Protein AF-A0A8S3Z5L2-F1 (afdb_monomer_lite)

Secondary structure (DSSP, 8-state):
-----SS-S----HHHHHHHHTT--HHHHHHHHHHHHHS--------S--PPP-----PPSS--------S-TT--EEEEEEEEEEEEPPHHHHHHHHHHHHHHHHHHIIIIIIIS---SEEEEEEEEETTEEEEEEEEEEETTT--HHHHHHHHHHHHHHHHHHHHTS-HHHHHHHHHHHHHHHHPPPSSHHHHHHHHHHHHHTT---TTGGGT-

pLDDT: mean 78.34, std 13.9, range [32.88, 94.12]

Organism: NCBI:txid100452

Radius of gyration: 28.59 Å; chains: 1; bounding box: 47×73×76 Å

Sequence (216 aa):
AVRYSILEVRNTSVLERYEHISGITYEMLLSFIQEFYSNLFVEGFVTGNLRPEPRLMQLAIGDYKCFLSAINREDINSCVVQYFQQGLGTIYNCCLNDLLAVAMNEPLFRILRSEYQLGYSVSCQSVATDGVLGFLIAVESQADKFSMQQIDEIMETFLQNFLVILEETPSSKFADMVNIQAQIRAADDADLNDESHRFWQEIVKQNYVFNRLSME

Foldseek 3Di:
DDDPPPDDPDDDDPVVVVVCVVVDDPVNVVVVVVVCVVPDDDDDDDDDPDDPPPPPDDDDPDDDDDDDDDPPPPDQKDKAKDKFWPFQDDPVRQLVQQLVQLLVAVLQCCPCCPPVVAAPDWGKHWDDAPRTTMIMIMGMGRCVVDPNVRSVVSVVVSVVCSVVVVVPDDPVVSVVSSVVSVCVLVDDQPDVVSLVVLCVVCVVSVVNCSPVSVVD

InterPro domains:
  IPR011249 Metalloenzyme, LuxS/M16 peptidase-like [SSF63411] (4-53)
  IPR011249 Metalloenzyme, LuxS/M16 peptidase-like [SSF63411] (53-213)
  IPR050626 Peptidase M16 [PTHR43690] (6-214)
  IPR054734 Coenzyme PQQ synthesis protein F-like, C-terminal lobe, domain 4 [PF22456] (99-200)

Structure (mmCIF, N/CA/C/O backbone):
data_AF-A0A8S3Z5L2-F1
#
_entry.id   AF-A0A8S3Z5L2-F1
#
loop_
_atom_site.group_PDB
_atom_site.id
_atom_site.type_symbol
_atom_site.label_atom_id
_atom_site.label_alt_id
_atom_site.label_comp_id
_atom_site.label_asym_id
_atom_site.label_entity_id
_atom_site.label_seq_id
_atom_site.pdbx_PDB_ins_code
_atom_site.Cartn_x
_atom_site.Cartn_y
_atom_site.Cartn_z
_atom_site.occupancy
_atom_site.B_iso_or_equiv
_atom_site.auth_seq_id
_atom_site.auth_comp_id
_atom_site.auth_asym_id
_atom_site.auth_atom_id
_atom_site.pdbx_PDB_model_num
ATOM 1 N N . ALA A 1 1 ? -6.887 -19.902 -48.752 1.00 40.38 1 ALA A N 1
ATOM 2 C CA . ALA A 1 1 ? -6.661 -20.914 -47.702 1.00 40.38 1 ALA A CA 1
ATOM 3 C C . ALA A 1 1 ? -5.176 -21.244 -47.688 1.00 40.38 1 ALA A C 1
ATOM 5 O O . ALA A 1 1 ? -4.678 -21.791 -48.664 1.00 40.38 1 ALA A O 1
ATOM 6 N N . VAL A 1 2 ? -4.449 -20.789 -46.668 1.00 32.88 2 VAL A N 1
ATOM 7 C CA . VAL A 1 2 ? -2.992 -20.964 -46.584 1.00 32.88 2 VAL A CA 1
ATOM 8 C C . VAL A 1 2 ? -2.711 -22.410 -46.174 1.00 32.88 2 VAL A C 1
ATOM 10 O O . VAL A 1 2 ? -3.126 -22.845 -45.105 1.00 32.88 2 VAL A O 1
ATOM 13 N N . ARG A 1 3 ? -2.064 -23.171 -47.060 1.00 38.69 3 ARG A N 1
ATOM 14 C CA . ARG A 1 3 ? -1.545 -24.512 -46.768 1.00 38.69 3 ARG A CA 1
ATOM 15 C C . ARG A 1 3 ? -0.202 -24.358 -46.057 1.00 38.69 3 ARG A C 1
ATOM 17 O O . ARG A 1 3 ? 0.774 -23.954 -46.685 1.00 38.69 3 ARG A O 1
ATOM 24 N N . TYR A 1 4 ? -0.147 -24.697 -44.774 1.00 39.34 4 TYR A N 1
ATOM 25 C CA . TYR A 1 4 ? 1.109 -24.801 -44.032 1.00 39.34 4 TYR A CA 1
ATOM 26 C C . TYR A 1 4 ? 1.729 -26.177 -44.282 1.00 39.34 4 TYR A C 1
ATOM 28 O O . TYR A 1 4 ? 1.515 -27.120 -43.531 1.00 39.34 4 TYR A O 1
ATOM 36 N N . SER A 1 5 ? 2.476 -26.291 -45.378 1.00 49.59 5 SER A N 1
ATOM 37 C CA . SER A 1 5 ? 3.248 -27.492 -45.728 1.00 49.59 5 SER A CA 1
ATOM 38 C C . SER A 1 5 ? 4.724 -27.178 -45.489 1.00 49.59 5 SER A C 1
ATOM 40 O O . SER A 1 5 ? 5.445 -26.830 -46.417 1.00 49.59 5 SER A O 1
ATOM 42 N N . ILE A 1 6 ? 5.154 -27.178 -44.223 1.00 43.22 6 ILE A N 1
ATOM 43 C CA . ILE A 1 6 ? 6.570 -26.954 -43.858 1.00 43.22 6 ILE A CA 1
ATOM 44 C C . ILE A 1 6 ? 7.126 -28.126 -43.019 1.00 43.22 6 ILE A C 1
ATOM 46 O O . ILE A 1 6 ? 8.307 -28.147 -42.704 1.00 43.22 6 ILE A O 1
ATOM 50 N N . LEU A 1 7 ? 6.326 -29.162 -42.721 1.00 44.72 7 LEU A N 1
ATOM 51 C CA . LEU A 1 7 ? 6.763 -30.336 -41.942 1.00 44.72 7 LEU A CA 1
ATOM 52 C C . LEU A 1 7 ? 6.268 -31.691 -42.496 1.00 44.72 7 LEU A C 1
ATOM 54 O O . LEU A 1 7 ? 6.066 -32.633 -41.735 1.00 44.72 7 LEU A O 1
ATOM 58 N N . GLU A 1 8 ? 6.072 -31.843 -43.809 1.00 48.28 8 GLU A N 1
ATOM 59 C CA . GLU A 1 8 ? 5.742 -33.160 -44.388 1.00 48.28 8 GLU A CA 1
ATOM 60 C C . GLU A 1 8 ? 7.006 -33.883 -44.881 1.00 48.28 8 GLU A C 1
ATOM 62 O O . GLU A 1 8 ? 7.512 -33.617 -45.966 1.00 48.28 8 GLU A O 1
ATOM 67 N N . VAL A 1 9 ? 7.519 -34.831 -44.084 1.00 53.91 9 VAL A N 1
ATOM 68 C CA . VAL A 1 9 ? 8.653 -35.703 -44.468 1.00 53.91 9 VAL A CA 1
ATOM 69 C C . VAL A 1 9 ? 8.197 -36.908 -45.315 1.00 53.91 9 VAL A C 1
ATOM 71 O O . VAL A 1 9 ? 9.017 -37.576 -45.942 1.00 53.91 9 VAL A O 1
ATOM 74 N N . ARG A 1 10 ? 6.888 -37.194 -45.402 1.00 54.47 10 ARG A N 1
ATOM 75 C CA . ARG A 1 10 ? 6.333 -38.265 -46.251 1.00 54.47 10 ARG A CA 1
ATOM 76 C C . ARG A 1 10 ? 4.982 -37.878 -46.853 1.00 54.47 10 ARG A C 1
ATOM 78 O O . ARG A 1 10 ? 4.018 -37.674 -46.125 1.00 54.47 10 ARG A O 1
ATOM 85 N N . ASN A 1 11 ? 4.894 -37.892 -48.183 1.00 54.03 11 ASN A N 1
ATOM 86 C CA . ASN A 1 11 ? 3.616 -37.961 -48.890 1.00 54.03 11 ASN A CA 1
ATOM 87 C C . ASN A 1 11 ? 3.072 -39.394 -48.778 1.00 54.03 11 ASN A C 1
ATOM 89 O O . ASN A 1 11 ? 3.517 -40.275 -49.507 1.00 54.03 11 ASN A O 1
ATOM 93 N N . THR A 1 12 ? 2.125 -39.649 -47.875 1.00 56.22 12 THR A N 1
ATOM 94 C CA . THR A 1 12 ? 1.297 -40.873 -47.936 1.00 56.22 12 THR A CA 1
ATOM 95 C C . THR A 1 12 ? 0.352 -40.789 -49.126 1.00 56.22 12 THR A C 1
ATOM 97 O O . THR A 1 12 ? -0.296 -39.752 -49.306 1.00 56.22 12 THR A O 1
ATOM 100 N N . SER A 1 13 ? 0.243 -41.857 -49.919 1.00 63.28 13 SER A N 1
ATOM 101 C CA . SER A 1 13 ? -0.677 -41.863 -51.053 1.00 63.28 13 SER A CA 1
ATOM 102 C C . SER A 1 13 ? -2.129 -41.793 -50.562 1.00 63.28 13 SER A C 1
ATOM 104 O O . SER A 1 13 ? -2.495 -42.337 -49.519 1.00 63.28 13 SER A O 1
ATOM 106 N N . VAL A 1 14 ? -2.985 -41.098 -51.312 1.00 58.56 14 VAL A N 1
ATOM 107 C CA . VAL A 1 14 ? -4.420 -41.001 -50.995 1.00 58.56 14 VAL A CA 1
ATOM 108 C C . VAL A 1 14 ? -5.088 -42.388 -51.025 1.00 58.56 14 VAL A C 1
ATOM 110 O O . VAL A 1 14 ? -6.001 -42.640 -50.246 1.00 58.56 14 VAL A O 1
ATOM 113 N N . LEU A 1 15 ? -4.590 -43.296 -51.870 1.00 61.66 15 LEU A N 1
ATOM 114 C CA . LEU A 1 15 ? -5.051 -44.684 -51.984 1.00 61.66 15 LEU A CA 1
ATOM 115 C C . LEU A 1 15 ? -4.775 -45.503 -50.716 1.00 61.66 15 LEU A C 1
ATOM 117 O O . LEU A 1 15 ? -5.707 -46.104 -50.193 1.00 61.66 15 LEU A O 1
ATOM 121 N N . GLU A 1 16 ? -3.563 -45.442 -50.155 1.00 66.44 16 GLU A N 1
ATOM 122 C CA . GLU A 1 16 ? -3.245 -46.127 -48.887 1.00 66.44 16 GLU A CA 1
ATOM 123 C C . GLU A 1 16 ? -4.153 -45.655 -47.742 1.00 66.44 16 GLU A C 1
ATOM 125 O O . GLU A 1 16 ? -4.614 -46.453 -46.929 1.00 66.44 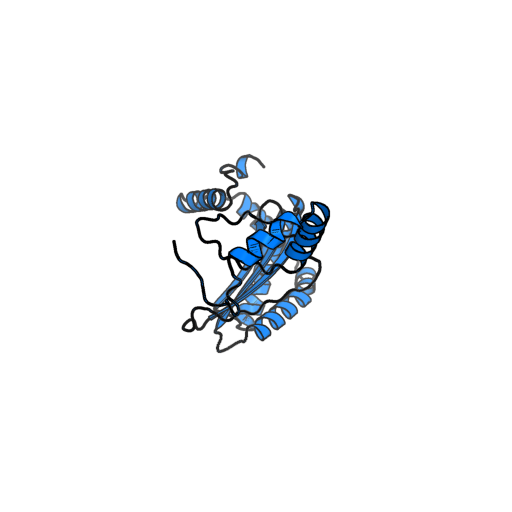16 GLU A O 1
ATOM 130 N N . ARG A 1 17 ? -4.482 -44.356 -47.685 1.00 65.62 17 ARG A N 1
ATOM 131 C CA . ARG A 1 17 ? -5.406 -43.834 -46.662 1.00 65.62 17 ARG A CA 1
ATOM 132 C C . ARG A 1 17 ? -6.803 -44.448 -46.776 1.00 65.62 17 ARG A C 1
ATOM 134 O O . ARG A 1 17 ? -7.413 -44.733 -45.748 1.00 65.62 17 ARG A O 1
ATOM 141 N N . TYR A 1 18 ? -7.305 -44.655 -47.995 1.00 70.50 18 TYR A N 1
ATOM 142 C CA . TYR A 1 18 ? -8.616 -45.269 -48.221 1.00 70.50 18 TYR A CA 1
ATOM 143 C C . TYR A 1 18 ? -8.635 -46.767 -47.912 1.00 70.50 18 TYR A C 1
ATOM 145 O O . TYR A 1 18 ? -9.647 -47.257 -47.421 1.00 70.50 18 TYR A O 1
ATOM 153 N N . GLU A 1 19 ? -7.536 -47.486 -48.137 1.00 73.56 19 GLU A N 1
ATOM 154 C CA . GLU A 1 19 ? -7.440 -48.911 -47.788 1.00 73.56 19 GLU A CA 1
ATOM 155 C C . GLU A 1 19 ? -7.429 -49.136 -46.268 1.00 73.56 19 GLU A C 1
ATOM 157 O O . GLU A 1 19 ? -8.015 -50.097 -45.769 1.00 73.56 19 GLU A O 1
ATOM 162 N N . HIS A 1 20 ? -6.813 -48.226 -45.510 1.00 75.25 20 HIS A N 1
ATOM 163 C CA . HIS A 1 20 ? -6.717 -48.354 -44.055 1.00 75.25 20 HIS A CA 1
ATOM 164 C C . HIS A 1 20 ? -7.940 -47.827 -43.293 1.00 75.25 20 HIS A C 1
ATOM 166 O O . HIS A 1 20 ? -8.175 -48.262 -42.165 1.00 75.25 20 HIS A O 1
ATOM 172 N N . ILE A 1 21 ? -8.749 -46.935 -43.882 1.00 79.06 21 ILE A N 1
ATOM 173 C CA . ILE A 1 21 ? -9.877 -46.307 -43.172 1.00 79.06 21 ILE A CA 1
ATOM 174 C C . ILE A 1 21 ? -10.964 -47.312 -42.777 1.00 79.06 21 ILE A C 1
ATOM 176 O O . ILE A 1 21 ? -11.554 -47.189 -41.707 1.00 79.06 21 ILE A O 1
ATOM 180 N N . SER A 1 22 ? -11.192 -48.342 -43.599 1.00 79.81 22 SER A N 1
ATOM 181 C CA . SER A 1 22 ? -12.163 -49.407 -43.319 1.00 79.81 22 SER A CA 1
ATOM 182 C C . SER A 1 22 ? -11.768 -50.305 -42.144 1.00 79.81 22 SER A C 1
ATOM 184 O O . SER A 1 22 ? -12.614 -51.036 -41.639 1.00 79.81 22 SER A O 1
ATOM 186 N N . GLY A 1 23 ? -10.501 -50.267 -41.714 1.00 83.00 23 GLY A N 1
ATOM 187 C CA . GLY A 1 23 ? -9.992 -51.037 -40.578 1.00 83.00 23 GLY A CA 1
ATOM 188 C C . GLY A 1 23 ? -10.005 -50.288 -39.243 1.00 83.00 23 GLY A C 1
ATOM 189 O O . GLY A 1 23 ? -9.639 -50.875 -38.228 1.00 83.00 23 GLY A O 1
ATOM 190 N N . ILE A 1 24 ? -10.394 -49.008 -39.220 1.00 89.62 24 ILE A N 1
ATOM 191 C CA . ILE A 1 24 ? -10.412 -48.201 -37.994 1.00 89.62 24 ILE A CA 1
ATOM 192 C C . ILE A 1 24 ? -11.668 -48.534 -37.186 1.00 89.62 24 ILE A C 1
ATOM 194 O O . ILE A 1 24 ? -12.787 -48.326 -37.656 1.00 89.62 24 ILE A O 1
ATOM 198 N N . THR A 1 25 ? -11.490 -49.012 -35.952 1.00 92.25 25 THR A N 1
ATOM 199 C CA . THR A 1 25 ? -12.602 -49.258 -35.022 1.00 92.25 25 THR A CA 1
ATOM 200 C C . THR A 1 25 ? -12.841 -48.073 -34.087 1.00 92.25 25 THR A C 1
ATOM 202 O O . THR A 1 25 ? -12.015 -47.166 -33.952 1.00 92.25 25 THR A O 1
ATOM 205 N N . TYR A 1 26 ? -13.988 -48.092 -33.408 1.00 88.81 26 TYR A N 1
ATOM 206 C CA . TYR A 1 26 ? -14.329 -47.089 -32.404 1.00 88.81 26 TYR A CA 1
ATOM 207 C C . TYR A 1 26 ? -13.345 -47.094 -31.221 1.00 88.81 26 TYR A C 1
ATOM 209 O O . TYR A 1 26 ? -12.941 -46.024 -30.766 1.00 88.81 26 TYR A O 1
ATOM 217 N N . GLU A 1 27 ? -12.894 -48.267 -30.759 1.00 92.94 27 GLU A N 1
ATOM 218 C CA . GLU A 1 27 ? -11.908 -48.354 -29.674 1.00 92.94 27 GLU A CA 1
ATOM 219 C C . GLU A 1 27 ? -10.563 -47.743 -30.077 1.00 92.94 27 GLU A C 1
ATOM 221 O O . GLU A 1 27 ? -9.955 -47.026 -29.286 1.00 92.94 27 GLU A O 1
ATOM 226 N N . MET A 1 28 ? -10.126 -47.964 -31.322 1.00 90.94 28 MET A N 1
ATOM 227 C CA . MET A 1 28 ? -8.885 -47.380 -31.839 1.00 90.94 28 MET A CA 1
ATOM 228 C C . MET A 1 28 ? -8.947 -45.851 -31.852 1.00 90.94 28 MET A C 1
ATOM 230 O O . MET A 1 28 ? -7.979 -45.193 -31.472 1.00 90.94 28 MET A O 1
ATOM 234 N N . LEU A 1 29 ? -10.091 -45.277 -32.242 1.00 88.50 29 LEU A N 1
ATOM 235 C CA . LEU A 1 29 ? -10.296 -43.830 -32.208 1.00 88.50 29 LEU A CA 1
ATOM 236 C C . LEU A 1 29 ? -10.292 -43.287 -30.771 1.00 88.50 29 LEU A C 1
ATOM 238 O O . LEU A 1 29 ? -9.706 -42.234 -30.523 1.00 88.50 29 LEU A O 1
ATOM 242 N N . LEU A 1 30 ? -10.908 -43.999 -29.821 1.00 87.75 30 LEU A N 1
ATOM 243 C CA . LEU A 1 30 ? -10.902 -43.604 -28.409 1.00 87.75 30 LEU A CA 1
ATOM 244 C C . LEU A 1 30 ? -9.488 -43.597 -27.819 1.00 87.75 30 LEU A C 1
ATOM 246 O O . LEU A 1 30 ? -9.103 -42.612 -27.189 1.00 87.75 30 LEU A O 1
ATOM 250 N N . SER A 1 31 ? -8.705 -44.654 -28.052 1.00 88.56 31 SER A N 1
ATOM 251 C CA . SER A 1 31 ? -7.305 -44.712 -27.616 1.00 88.56 31 SER A CA 1
ATOM 252 C C . SER A 1 31 ? -6.468 -43.612 -28.269 1.00 88.56 31 SER A C 1
ATOM 254 O O . SER A 1 31 ? -5.696 -42.943 -27.585 1.00 88.56 31 SER A O 1
ATOM 256 N N . PHE A 1 32 ? -6.682 -43.359 -29.563 1.00 89.81 32 PHE A N 1
ATOM 257 C CA . PHE A 1 32 ? -6.000 -42.284 -30.276 1.00 89.81 32 PHE A CA 1
ATOM 258 C C . PHE A 1 32 ? -6.317 -40.905 -29.690 1.00 89.81 32 PHE A C 1
ATOM 260 O O . PHE A 1 32 ? -5.406 -40.112 -29.504 1.00 89.81 32 PHE A O 1
ATOM 267 N N . ILE A 1 33 ? -7.577 -40.601 -29.357 1.00 85.31 33 ILE A N 1
ATOM 268 C CA . ILE A 1 33 ? -7.947 -39.303 -28.767 1.00 85.31 33 ILE A CA 1
ATOM 269 C C . ILE A 1 33 ? -7.293 -39.106 -27.390 1.00 85.31 33 ILE A C 1
ATOM 271 O O . ILE A 1 33 ? -6.826 -38.008 -27.083 1.00 85.31 33 ILE A O 1
ATOM 275 N N . GLN A 1 34 ? -7.227 -40.157 -26.567 1.00 81.19 34 GLN A N 1
ATOM 276 C CA . GLN A 1 34 ? -6.561 -40.099 -25.260 1.00 81.19 34 GLN A CA 1
ATOM 277 C C . GLN A 1 34 ? -5.061 -39.801 -25.395 1.00 81.19 34 GLN A C 1
ATOM 279 O O . GLN A 1 34 ? -4.524 -38.950 -24.681 1.00 81.19 34 GLN A O 1
ATOM 284 N N . GLU A 1 35 ? -4.392 -40.459 -26.342 1.00 84.12 35 GLU A N 1
ATOM 285 C CA . GLU A 1 35 ? -2.986 -40.203 -26.658 1.00 84.12 35 GLU A CA 1
ATOM 286 C C . GLU A 1 35 ? -2.780 -38.818 -27.294 1.00 84.12 35 GLU A C 1
ATOM 288 O O . GLU A 1 35 ? -1.843 -38.101 -26.943 1.00 84.12 35 GLU A O 1
ATOM 293 N N . PHE A 1 36 ? -3.691 -38.402 -28.175 1.00 80.50 36 PHE A N 1
ATOM 294 C CA . PHE A 1 36 ? -3.653 -37.115 -28.863 1.00 80.50 36 PHE A CA 1
ATOM 295 C C . PHE A 1 36 ? -3.658 -35.952 -27.870 1.00 80.50 36 PHE A C 1
ATOM 297 O O . PHE A 1 36 ? -2.803 -35.080 -27.969 1.00 80.50 36 PHE A O 1
ATOM 304 N N . TYR A 1 37 ? -4.549 -35.958 -26.871 1.00 76.12 37 TYR A N 1
ATOM 305 C CA . TYR A 1 37 ? -4.560 -34.915 -25.837 1.00 76.12 37 TYR A CA 1
ATOM 306 C C . TYR A 1 37 ? -3.334 -34.952 -24.919 1.00 76.12 37 TYR A C 1
ATOM 308 O O . TYR A 1 37 ? -2.920 -33.905 -24.429 1.00 76.12 37 TYR A O 1
ATOM 316 N N . SER A 1 38 ? -2.743 -36.128 -24.703 1.00 76.25 38 SER A N 1
ATOM 317 C CA . SER A 1 38 ? -1.558 -36.284 -23.849 1.00 76.25 38 SER A CA 1
ATOM 318 C C . SER A 1 38 ? -0.275 -35.771 -24.513 1.00 76.25 38 SER A C 1
ATOM 320 O O . SER A 1 38 ? 0.660 -35.378 -23.823 1.00 76.25 38 SER A O 1
ATOM 322 N N . ASN A 1 39 ? -0.244 -35.748 -25.847 1.00 75.88 39 ASN A N 1
ATOM 323 C CA . ASN A 1 39 ? 0.918 -35.361 -26.649 1.00 75.88 39 ASN A CA 1
ATOM 324 C C . ASN A 1 39 ? 0.735 -34.019 -27.383 1.00 75.88 39 ASN A C 1
ATOM 326 O O . ASN A 1 39 ? 1.573 -33.643 -28.205 1.00 75.88 39 ASN A O 1
ATOM 330 N N . LEU A 1 40 ? -0.357 -33.295 -27.119 1.00 73.50 40 LEU A N 1
ATOM 331 C CA . LEU A 1 40 ? -0.640 -32.021 -27.771 1.00 73.50 40 LEU A CA 1
ATOM 332 C C . LEU A 1 40 ? 0.095 -30.875 -27.068 1.00 73.50 40 LEU A C 1
ATOM 334 O O . LEU A 1 40 ? -0.145 -30.587 -25.898 1.00 73.50 40 LEU A O 1
ATOM 338 N N . PHE A 1 41 ? 0.927 -30.157 -27.816 1.00 60.44 41 PHE A N 1
ATOM 339 C CA . PHE A 1 41 ? 1.415 -28.840 -27.422 1.00 60.44 41 PHE A CA 1
ATOM 340 C C . PHE A 1 41 ? 0.547 -27.770 -28.090 1.00 60.44 41 PHE A C 1
ATOM 342 O O . PHE A 1 41 ? 0.443 -27.732 -29.317 1.00 60.44 41 PHE A O 1
ATOM 349 N N . VAL A 1 42 ? -0.092 -26.916 -27.289 1.00 71.69 42 VAL A N 1
ATOM 350 C CA . VAL A 1 42 ? -0.896 -25.789 -27.778 1.00 71.69 42 VAL A CA 1
ATOM 351 C C . VAL A 1 42 ? -0.216 -24.493 -27.362 1.00 71.69 42 VAL A C 1
ATOM 353 O O . VAL A 1 42 ? -0.145 -24.183 -26.177 1.00 71.69 42 VAL A O 1
ATOM 356 N N . GLU A 1 43 ? 0.233 -23.717 -28.342 1.00 45.09 43 GLU A N 1
ATOM 357 C CA . GLU A 1 43 ? 0.683 -22.341 -28.149 1.00 45.09 43 GLU A CA 1
ATOM 358 C C . GLU A 1 43 ? -0.289 -21.412 -28.879 1.00 45.09 43 GLU A C 1
ATOM 360 O O . GLU A 1 43 ? -0.562 -21.580 -30.069 1.00 45.09 43 GLU A O 1
ATOM 365 N N . GLY A 1 44 ? -0.875 -20.466 -28.147 1.00 57.22 44 GLY A N 1
ATOM 366 C CA . GLY A 1 44 ? -1.890 -19.555 -28.661 1.00 57.22 44 GLY A CA 1
ATOM 367 C C . GLY A 1 44 ? -1.650 -18.139 -28.162 1.00 57.22 44 GLY A C 1
ATOM 368 O O . GLY A 1 44 ? -1.384 -17.924 -26.984 1.00 57.22 44 GLY A O 1
ATOM 369 N N . PHE A 1 45 ? -1.772 -17.167 -29.063 1.00 45.16 45 PHE A N 1
ATOM 370 C CA . PHE A 1 45 ? -1.731 -15.745 -28.744 1.00 45.16 45 PHE A CA 1
ATOM 371 C C . PHE A 1 45 ? -3.135 -15.170 -28.914 1.00 45.16 45 PHE A C 1
ATOM 373 O O . PHE A 1 45 ? -3.695 -15.194 -30.011 1.00 45.16 45 PHE A O 1
ATOM 380 N N . VAL A 1 46 ? -3.715 -14.669 -27.825 1.00 67.81 46 VAL A N 1
ATOM 381 C CA . VAL A 1 46 ? -5.010 -13.984 -27.851 1.00 67.81 46 VAL A CA 1
ATOM 382 C C . VAL A 1 46 ? -4.752 -12.489 -27.719 1.00 67.81 46 VAL A C 1
ATOM 384 O O . VAL A 1 46 ? -4.117 -12.048 -26.766 1.00 67.81 46 VAL A O 1
ATOM 387 N N . THR A 1 47 ? -5.250 -11.706 -28.674 1.00 47.12 47 THR A N 1
ATOM 388 C CA . THR A 1 47 ? -5.161 -10.243 -28.659 1.00 47.12 47 THR A CA 1
ATOM 389 C C . THR A 1 47 ? -6.527 -9.627 -28.945 1.00 47.12 47 THR A C 1
ATOM 391 O O . THR A 1 47 ? -7.275 -10.113 -29.793 1.00 47.12 47 THR A O 1
ATOM 394 N N . GLY A 1 48 ? -6.877 -8.586 -28.194 1.00 69.00 48 GLY A N 1
ATOM 395 C CA . GLY A 1 48 ? -8.162 -7.896 -28.261 1.00 69.00 48 GLY A CA 1
ATOM 396 C C . GLY A 1 48 ? -8.400 -7.048 -27.011 1.00 69.00 48 GLY A C 1
ATOM 397 O O . GLY A 1 48 ? -7.568 -7.032 -26.105 1.00 69.00 48 GLY A O 1
ATOM 398 N N . ASN A 1 49 ? -9.555 -6.378 -26.938 1.00 54.62 49 ASN A N 1
ATOM 399 C CA . ASN A 1 49 ? -10.029 -5.692 -25.727 1.00 54.62 49 ASN A CA 1
ATOM 400 C C . ASN A 1 49 ? -10.493 -6.712 -24.674 1.00 54.62 49 ASN A C 1
ATOM 402 O O . ASN A 1 49 ? -11.666 -6.772 -24.305 1.00 54.62 49 ASN A O 1
ATOM 406 N N . LEU A 1 50 ? -9.567 -7.546 -24.211 1.00 52.41 50 LEU A N 1
ATOM 407 C CA . LEU A 1 50 ? -9.762 -8.364 -23.030 1.00 52.41 50 LEU A CA 1
ATOM 408 C C . LEU A 1 50 ? -9.669 -7.426 -21.833 1.00 52.41 50 LEU A C 1
ATOM 410 O O . LEU A 1 50 ? -8.603 -6.897 -21.525 1.00 52.41 50 LEU A O 1
ATOM 414 N N . ARG A 1 51 ? -10.797 -7.194 -21.164 1.00 55.81 51 ARG A N 1
ATOM 415 C CA . ARG A 1 51 ? -10.737 -6.683 -19.798 1.00 55.81 51 ARG A CA 1
ATOM 416 C C . ARG A 1 51 ? -10.155 -7.829 -18.975 1.00 55.81 51 ARG A C 1
ATOM 418 O O . ARG A 1 51 ? -10.747 -8.909 -19.030 1.00 55.81 51 ARG A O 1
ATOM 425 N N . PRO A 1 52 ? -9.009 -7.666 -18.291 1.00 54.44 52 PRO A N 1
ATOM 426 C CA . PRO A 1 52 ? -8.588 -8.682 -17.343 1.00 54.44 52 PRO A CA 1
ATOM 427 C C . PRO A 1 52 ? -9.760 -8.882 -16.383 1.00 54.44 52 PRO A C 1
ATOM 429 O O . PRO A 1 52 ? -10.213 -7.921 -15.762 1.00 54.44 52 PRO A O 1
ATOM 432 N N . GLU A 1 53 ? -10.315 -10.096 -16.325 1.00 53.81 53 GLU A N 1
ATOM 433 C CA . GLU A 1 53 ? -11.199 -10.425 -15.214 1.00 53.81 53 GLU A CA 1
ATOM 434 C C . GLU A 1 53 ? -10.380 -10.166 -13.948 1.00 53.81 53 GLU A C 1
ATOM 436 O O . GLU A 1 53 ? -9.253 -10.675 -13.872 1.00 53.81 53 GLU A O 1
ATOM 441 N N . PRO A 1 54 ? -10.870 -9.346 -13.001 1.00 54.78 54 PRO A N 1
ATOM 442 C CA . PRO A 1 54 ? -10.168 -9.111 -11.754 1.00 54.78 54 PRO A CA 1
ATOM 443 C C . PRO A 1 54 ? -10.070 -10.448 -11.020 1.00 54.78 54 PRO A C 1
ATOM 445 O O . PRO A 1 54 ? -10.982 -10.894 -10.329 1.00 54.78 54 PRO A O 1
ATOM 448 N N . ARG A 1 55 ? -8.953 -11.143 -11.227 1.00 56.50 55 ARG A N 1
ATOM 449 C CA . ARG A 1 55 ? -8.588 -12.311 -10.445 1.00 56.50 55 ARG A CA 1
ATOM 450 C C . ARG A 1 55 ? -7.992 -11.771 -9.164 1.00 56.50 55 ARG A C 1
ATOM 452 O O . ARG A 1 55 ? -6.798 -11.482 -9.111 1.00 56.50 55 ARG A O 1
ATOM 459 N N . LEU A 1 56 ? -8.833 -11.622 -8.146 1.00 61.56 56 LEU A N 1
ATOM 460 C CA . LEU A 1 56 ? -8.351 -11.472 -6.781 1.00 61.56 56 LEU A CA 1
ATOM 461 C C . LEU A 1 56 ? -7.515 -12.708 -6.460 1.00 61.56 56 LEU A C 1
ATOM 463 O O . LEU A 1 56 ? -8.043 -13.804 -6.272 1.00 61.56 56 LEU A O 1
ATOM 467 N N . MET A 1 57 ? -6.198 -12.540 -6.466 1.00 69.00 57 MET A N 1
ATOM 468 C CA . MET A 1 57 ? -5.286 -13.584 -6.034 1.00 69.00 57 MET A CA 1
ATOM 469 C C . MET A 1 57 ? -5.029 -13.401 -4.548 1.00 69.00 57 MET A C 1
ATOM 471 O O . MET A 1 57 ? -4.512 -12.370 -4.116 1.00 69.00 57 MET A O 1
ATOM 475 N N . GLN A 1 58 ? -5.392 -14.416 -3.771 1.00 77.88 58 GLN A N 1
ATOM 476 C CA . GLN A 1 58 ? -4.876 -14.562 -2.423 1.00 77.88 58 GLN A CA 1
ATOM 477 C C . GLN A 1 58 ? -3.442 -15.074 -2.538 1.00 77.88 58 GLN A C 1
ATOM 479 O O . GLN A 1 58 ? -3.205 -16.194 -2.996 1.00 77.88 58 GLN A O 1
ATOM 484 N N . LEU A 1 59 ? -2.488 -14.228 -2.168 1.00 79.00 59 LEU A N 1
ATOM 485 C CA . LEU A 1 59 ? -1.088 -14.593 -2.078 1.00 79.00 59 LEU A CA 1
ATOM 486 C C . LEU A 1 59 ? -0.933 -15.633 -0.966 1.00 79.00 59 LEU A C 1
ATOM 488 O O . LEU A 1 59 ? -1.543 -15.531 0.102 1.00 79.00 59 LEU A O 1
ATOM 492 N N . ALA A 1 60 ? -0.134 -16.664 -1.230 1.00 80.12 60 ALA A N 1
ATOM 493 C CA . ALA A 1 60 ? 0.265 -17.590 -0.182 1.00 80.12 60 ALA A CA 1
ATOM 494 C C . ALA A 1 60 ? 1.144 -16.856 0.846 1.00 80.12 60 ALA A C 1
ATOM 496 O O . ALA A 1 60 ? 1.739 -15.824 0.545 1.00 80.12 60 ALA A O 1
ATOM 497 N N . ILE A 1 61 ? 1.217 -17.376 2.072 1.00 78.81 61 ILE A N 1
ATOM 498 C CA . ILE A 1 61 ? 2.101 -16.802 3.092 1.00 78.81 61 ILE A CA 1
ATOM 499 C C . ILE A 1 61 ? 3.546 -17.021 2.646 1.00 78.81 61 ILE A C 1
ATOM 501 O O . ILE A 1 61 ? 3.977 -18.160 2.462 1.00 78.81 61 ILE A O 1
ATOM 505 N N . GLY A 1 62 ? 4.287 -15.930 2.502 1.00 78.38 62 GLY A N 1
ATOM 506 C CA . GLY A 1 62 ? 5.678 -15.948 2.088 1.00 78.38 62 GLY A CA 1
ATOM 507 C C . GLY A 1 62 ? 6.152 -14.565 1.667 1.00 78.38 62 GLY A C 1
ATOM 508 O O . GLY A 1 62 ? 5.366 -13.622 1.588 1.00 78.38 62 GLY A O 1
ATOM 509 N N . ASP A 1 63 ? 7.448 -14.477 1.399 1.00 80.31 63 ASP A N 1
ATOM 510 C CA . ASP A 1 63 ? 8.081 -13.314 0.793 1.00 80.31 63 ASP A CA 1
ATOM 511 C C . ASP A 1 63 ? 8.349 -13.616 -0.687 1.00 80.31 63 ASP A C 1
ATOM 513 O O . ASP A 1 63 ? 8.948 -14.641 -1.029 1.00 80.31 63 ASP A O 1
ATOM 517 N N . TYR A 1 64 ? 7.846 -12.752 -1.567 1.00 84.00 64 TYR A N 1
ATOM 518 C CA . TYR A 1 64 ? 7.911 -12.922 -3.014 1.00 84.00 64 TYR A CA 1
ATOM 519 C C . TYR A 1 64 ? 8.465 -11.655 -3.641 1.00 84.00 64 TYR A C 1
ATOM 521 O O . TYR A 1 64 ? 7.795 -10.624 -3.689 1.00 84.00 64 TYR A O 1
ATOM 529 N N . LYS A 1 65 ? 9.675 -11.758 -4.187 1.00 83.69 65 LYS A N 1
ATOM 530 C CA . LYS A 1 65 ? 10.368 -10.633 -4.811 1.00 83.69 65 LYS A CA 1
ATOM 531 C C . LYS A 1 65 ? 10.491 -10.844 -6.307 1.00 83.69 65 LYS A C 1
ATOM 533 O O . LYS A 1 65 ? 10.870 -11.917 -6.775 1.00 83.69 65 LYS A O 1
ATOM 538 N N . CYS A 1 66 ? 10.188 -9.796 -7.060 1.00 82.56 66 CYS A N 1
ATOM 539 C CA . CYS A 1 66 ? 10.385 -9.755 -8.498 1.00 82.56 66 CYS A CA 1
ATOM 540 C C . CYS A 1 66 ? 11.128 -8.469 -8.848 1.00 82.56 66 CYS A C 1
ATOM 542 O O . CYS A 1 66 ? 10.613 -7.374 -8.638 1.00 82.56 66 CYS A O 1
ATOM 544 N N . PHE A 1 67 ? 12.336 -8.611 -9.388 1.00 79.56 67 PHE A N 1
ATOM 545 C CA . PHE A 1 67 ? 13.130 -7.490 -9.871 1.00 79.56 67 PHE A CA 1
ATOM 546 C C . PHE A 1 67 ? 13.055 -7.464 -11.393 1.00 79.56 67 PHE A C 1
ATOM 548 O O . PHE A 1 67 ? 13.462 -8.417 -12.060 1.00 79.56 67 PHE A O 1
ATOM 555 N N . LEU A 1 68 ? 12.524 -6.375 -11.941 1.00 82.06 68 LEU A N 1
ATOM 556 C CA . LEU A 1 68 ? 12.362 -6.183 -13.377 1.00 82.06 68 LEU A CA 1
ATOM 557 C C . LEU A 1 68 ? 13.176 -4.974 -13.823 1.00 82.06 68 LEU A C 1
ATOM 559 O O . LEU A 1 68 ? 13.183 -3.937 -13.165 1.00 82.06 68 LEU A O 1
ATOM 563 N N . SER A 1 69 ? 13.860 -5.094 -14.958 1.00 79.31 69 SER A N 1
ATOM 564 C CA . SER A 1 69 ? 14.515 -3.942 -15.577 1.00 79.31 69 SER A CA 1
ATOM 565 C C . SER A 1 69 ? 13.473 -2.993 -16.164 1.00 79.31 69 SER A C 1
ATOM 567 O O . SER A 1 69 ? 12.508 -3.437 -16.791 1.00 79.31 69 SER A O 1
ATOM 569 N N . ALA A 1 70 ? 13.698 -1.687 -16.008 1.00 76.50 70 ALA A N 1
ATOM 570 C CA . ALA A 1 70 ? 12.860 -0.675 -16.633 1.00 76.50 70 ALA A CA 1
ATOM 571 C C . ALA A 1 70 ? 12.828 -0.861 -18.160 1.00 76.50 70 ALA A C 1
ATOM 573 O O . ALA A 1 70 ? 13.855 -1.095 -18.805 1.00 76.50 70 ALA A O 1
ATOM 574 N N . ILE A 1 71 ? 11.632 -0.744 -18.742 1.00 79.19 71 ILE A N 1
ATOM 575 C CA . ILE A 1 71 ? 11.455 -0.771 -20.201 1.00 79.19 71 ILE A CA 1
ATOM 576 C C . ILE A 1 71 ? 12.064 0.497 -20.807 1.00 79.19 71 ILE A C 1
ATOM 578 O O . ILE A 1 71 ? 12.773 0.429 -21.813 1.00 79.19 71 ILE A O 1
ATOM 582 N N . ASN A 1 72 ? 11.817 1.646 -20.169 1.00 80.62 72 ASN A N 1
ATOM 583 C CA . ASN A 1 72 ? 12.476 2.89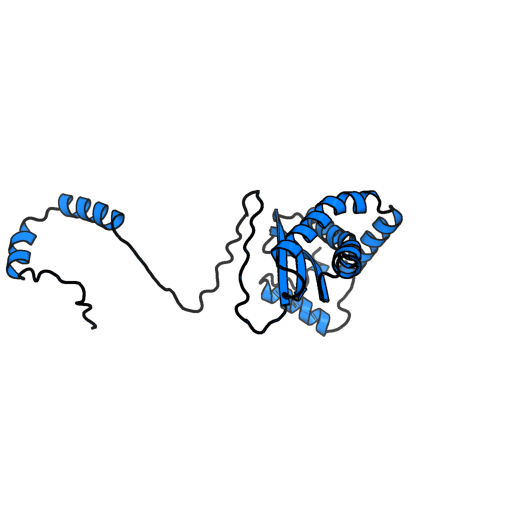3 -20.515 1.00 80.62 72 ASN A CA 1
ATOM 584 C C . ASN A 1 72 ? 13.903 2.897 -19.955 1.00 80.62 72 ASN A C 1
ATOM 586 O O . ASN A 1 72 ? 14.103 3.092 -18.761 1.00 80.62 72 ASN A O 1
ATOM 590 N N . ARG A 1 73 ? 14.892 2.694 -20.827 1.00 77.06 73 ARG A N 1
ATOM 591 C CA . ARG A 1 73 ? 16.313 2.676 -20.445 1.00 77.06 73 ARG A CA 1
ATOM 592 C C . ARG A 1 73 ? 16.913 4.067 -20.225 1.00 77.06 73 ARG A C 1
ATOM 594 O O . ARG A 1 73 ? 18.050 4.152 -19.780 1.00 77.06 73 ARG A O 1
ATOM 601 N N . GLU A 1 74 ? 16.187 5.127 -20.579 1.00 81.06 74 GLU A N 1
ATOM 602 C CA . GLU A 1 74 ? 16.619 6.514 -20.371 1.00 81.06 74 GLU A CA 1
ATOM 603 C C . GLU A 1 74 ? 16.178 7.063 -19.011 1.00 81.06 74 GLU A C 1
ATOM 605 O O . GLU A 1 74 ? 16.697 8.088 -18.572 1.00 81.06 74 GLU A O 1
ATOM 610 N N . ASP A 1 75 ? 15.231 6.395 -18.341 1.00 79.88 75 ASP A N 1
ATOM 611 C CA . ASP A 1 75 ? 14.848 6.774 -16.987 1.00 79.88 75 ASP A CA 1
ATOM 612 C C . ASP A 1 75 ? 15.990 6.442 -16.029 1.00 79.88 75 ASP A C 1
ATOM 614 O O . ASP A 1 75 ? 16.453 5.303 -15.937 1.00 79.88 75 ASP A O 1
ATOM 618 N N . ILE A 1 76 ? 16.453 7.467 -15.324 1.00 84.88 76 ILE A N 1
ATOM 619 C CA . ILE A 1 76 ? 17.519 7.343 -14.335 1.00 84.88 76 ILE A CA 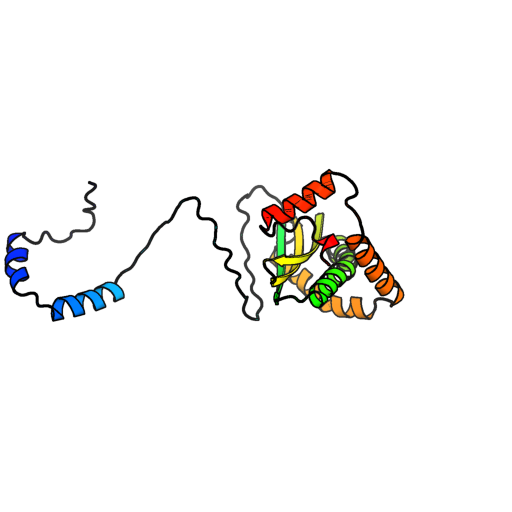1
ATOM 620 C C . ILE A 1 76 ? 16.982 6.900 -12.974 1.00 84.88 76 ILE A C 1
ATOM 622 O O . ILE A 1 76 ? 17.764 6.768 -12.036 1.00 84.88 76 ILE A O 1
ATOM 626 N N . ASN A 1 77 ? 15.669 6.707 -12.839 1.00 87.69 77 ASN A N 1
ATOM 627 C CA . ASN A 1 77 ? 15.042 6.307 -11.594 1.00 87.69 77 ASN A CA 1
ATOM 628 C C . ASN A 1 77 ? 14.721 4.811 -11.572 1.00 87.69 77 ASN A C 1
ATOM 630 O O . ASN A 1 77 ? 14.387 4.177 -12.570 1.00 87.69 77 ASN A O 1
ATOM 634 N N . SER A 1 78 ? 14.791 4.261 -10.372 1.00 88.25 78 SER A N 1
ATOM 635 C CA . SER A 1 78 ? 14.280 2.951 -10.006 1.00 88.25 78 SER A CA 1
ATOM 636 C C . SER A 1 78 ? 13.142 3.130 -9.010 1.00 88.25 78 SER A C 1
ATOM 638 O O . SER A 1 78 ? 13.167 4.048 -8.189 1.00 88.25 78 SER A O 1
ATOM 640 N N . CYS A 1 79 ? 12.152 2.249 -9.079 1.00 90.31 79 CYS A N 1
ATOM 641 C CA . CYS A 1 79 ? 11.035 2.223 -8.148 1.00 90.31 79 CYS A CA 1
ATOM 642 C C . CYS A 1 79 ? 10.980 0.843 -7.497 1.00 90.31 79 CYS A C 1
ATOM 644 O O . CYS A 1 79 ? 10.972 -0.174 -8.194 1.00 90.31 79 CYS A O 1
ATOM 646 N N . VAL A 1 80 ? 10.960 0.817 -6.167 1.00 91.38 80 VAL A N 1
ATOM 647 C CA . VAL A 1 80 ? 10.768 -0.399 -5.376 1.00 91.38 80 VAL A CA 1
ATOM 648 C C . VAL A 1 80 ? 9.462 -0.255 -4.617 1.00 91.38 80 VAL A C 1
ATOM 650 O O . VAL A 1 80 ? 9.246 0.731 -3.912 1.00 91.38 80 VAL A O 1
ATOM 653 N N . VAL A 1 81 ? 8.581 -1.239 -4.787 1.00 90.81 81 VAL A N 1
ATOM 654 C CA . VAL A 1 81 ? 7.259 -1.270 -4.164 1.00 90.81 81 VAL A CA 1
ATOM 655 C C . VAL A 1 81 ? 7.107 -2.575 -3.399 1.00 90.81 81 VAL A C 1
ATOM 657 O O . VAL A 1 81 ? 7.250 -3.651 -3.975 1.00 90.81 81 VAL A O 1
ATOM 660 N N . GLN A 1 82 ? 6.775 -2.473 -2.117 1.00 90.81 82 GLN A N 1
ATOM 661 C CA . GLN A 1 82 ? 6.425 -3.604 -1.266 1.00 90.81 82 GLN A CA 1
ATOM 662 C C . GLN A 1 82 ? 4.924 -3.557 -0.975 1.00 90.81 82 GLN A C 1
ATOM 664 O O . GLN A 1 82 ? 4.408 -2.554 -0.476 1.00 90.81 82 GLN A O 1
ATOM 669 N N . TYR A 1 83 ? 4.220 -4.638 -1.314 1.00 90.69 83 TYR A N 1
ATOM 670 C CA . TYR A 1 83 ? 2.789 -4.798 -1.066 1.00 90.69 83 TYR A CA 1
ATOM 671 C C . TYR A 1 83 ? 2.546 -5.918 -0.055 1.00 90.69 83 TYR A C 1
ATOM 673 O O . TYR A 1 83 ? 2.906 -7.071 -0.283 1.00 90.69 83 TYR A O 1
ATOM 681 N N . PHE A 1 84 ? 1.885 -5.573 1.044 1.00 89.50 84 PHE A N 1
ATOM 682 C CA . PHE A 1 84 ? 1.552 -6.468 2.143 1.00 89.50 84 PHE A CA 1
ATOM 683 C C . PHE A 1 84 ? 0.062 -6.797 2.086 1.00 89.50 84 PHE A C 1
ATOM 685 O O . PHE A 1 84 ? -0.773 -5.992 2.503 1.00 89.50 84 PHE A O 1
ATOM 692 N N . GLN A 1 85 ? -0.289 -7.970 1.559 1.00 88.06 85 GLN A N 1
ATOM 693 C CA . GLN A 1 85 ? -1.679 -8.424 1.527 1.00 88.06 85 GLN A CA 1
ATOM 694 C C . GLN A 1 85 ? -2.095 -8.982 2.893 1.00 88.06 85 GLN A C 1
ATOM 696 O O . GLN A 1 85 ? -1.444 -9.876 3.426 1.00 88.06 85 GLN A O 1
ATOM 701 N N . GLN A 1 86 ? -3.210 -8.491 3.436 1.00 85.69 86 GLN A N 1
ATOM 702 C CA . GLN A 1 86 ? -3.766 -8.964 4.711 1.00 85.69 86 GLN A CA 1
ATOM 703 C C . GLN A 1 86 ? -4.953 -9.920 4.517 1.00 85.69 86 GLN A C 1
ATOM 705 O O . GLN A 1 86 ? -5.211 -10.763 5.375 1.00 85.69 86 GLN A O 1
ATOM 710 N N . GLY A 1 87 ? -5.665 -9.817 3.389 1.00 82.94 87 GLY A N 1
ATOM 711 C CA . GLY A 1 87 ? -6.855 -10.619 3.081 1.00 82.94 87 GLY A CA 1
ATOM 712 C C . GLY A 1 87 ? -8.145 -9.807 3.198 1.00 82.94 87 GLY A C 1
ATOM 713 O O . GLY A 1 87 ? -8.119 -8.586 3.075 1.00 82.94 87 GLY A O 1
ATOM 714 N N . LEU A 1 88 ? -9.288 -10.470 3.400 1.00 82.50 88 LEU A N 1
ATOM 715 C CA . LEU A 1 88 ? -10.578 -9.781 3.528 1.00 82.50 88 LEU A CA 1
ATOM 716 C C . LEU A 1 88 ? -10.579 -8.847 4.749 1.00 82.50 88 LEU A C 1
ATOM 718 O O . LEU A 1 88 ? -10.384 -9.284 5.885 1.00 82.50 88 LEU A O 1
ATOM 722 N N . GLY A 1 89 ? -10.790 -7.554 4.505 1.00 79.75 89 GLY A N 1
ATOM 723 C CA . GLY A 1 89 ? -10.794 -6.523 5.539 1.00 79.75 89 GLY A CA 1
ATOM 724 C C . GLY A 1 89 ? -12.167 -6.345 6.186 1.00 79.75 89 GLY A C 1
ATOM 725 O O . GLY A 1 89 ? -13.195 -6.375 5.515 1.00 79.75 89 GLY A O 1
ATOM 726 N N . THR A 1 90 ? -12.189 -6.104 7.496 1.00 81.88 90 THR A N 1
ATOM 727 C CA . THR A 1 90 ? -13.342 -5.492 8.175 1.00 81.88 90 THR A CA 1
ATOM 728 C C . THR A 1 90 ? -13.156 -3.975 8.229 1.00 81.88 90 THR A C 1
ATOM 730 O O . THR A 1 90 ? -12.034 -3.492 8.088 1.00 81.88 90 THR A O 1
ATOM 733 N N . ILE A 1 91 ? -14.221 -3.216 8.513 1.00 78.50 91 ILE A N 1
ATOM 734 C CA . ILE A 1 91 ? -14.125 -1.759 8.750 1.00 78.50 91 ILE A CA 1
ATOM 735 C C . ILE A 1 91 ? -13.074 -1.455 9.825 1.00 78.50 91 ILE A C 1
ATOM 737 O O . ILE A 1 91 ? -12.264 -0.545 9.672 1.00 78.50 91 ILE A O 1
ATOM 741 N N . TYR A 1 92 ? -13.040 -2.268 10.883 1.00 81.81 92 TYR A N 1
ATOM 742 C CA . TYR A 1 92 ? -12.045 -2.156 11.942 1.00 81.81 92 TYR A CA 1
ATOM 743 C C . TYR A 1 92 ? -10.610 -2.294 11.407 1.00 81.81 92 TYR A C 1
ATOM 745 O O . TYR A 1 92 ? -9.771 -1.442 11.694 1.00 81.81 92 TYR A O 1
ATOM 753 N N . ASN A 1 93 ? -10.343 -3.304 10.572 1.00 84.62 93 ASN A N 1
ATOM 754 C CA . ASN A 1 93 ? -9.022 -3.497 9.963 1.00 84.62 93 ASN A CA 1
ATOM 755 C C . ASN A 1 93 ? -8.651 -2.339 9.023 1.00 84.62 93 ASN A C 1
ATOM 757 O O . ASN A 1 93 ? -7.501 -1.910 9.020 1.00 84.62 93 ASN A O 1
ATOM 761 N N . CYS A 1 94 ? -9.614 -1.799 8.268 1.00 84.00 94 CYS A N 1
ATOM 762 C CA . CYS A 1 94 ? -9.388 -0.624 7.423 1.00 84.00 94 CYS A CA 1
ATOM 763 C C . CYS A 1 94 ? -8.944 0.581 8.262 1.00 84.00 94 CYS A C 1
ATOM 765 O O . CYS A 1 94 ? -7.919 1.186 7.965 1.00 84.00 94 CYS A O 1
ATOM 767 N N . CYS A 1 95 ? -9.654 0.883 9.355 1.00 83.12 95 CYS A N 1
ATOM 768 C CA . CYS A 1 95 ? -9.277 1.968 10.262 1.00 83.12 95 CYS A CA 1
ATOM 769 C C . CYS A 1 95 ? -7.878 1.767 10.862 1.00 83.12 95 CYS A C 1
ATOM 771 O O . CYS A 1 95 ? -7.129 2.733 10.998 1.00 83.12 95 CYS A O 1
ATOM 773 N N . LEU A 1 96 ? -7.509 0.527 11.204 1.00 88.56 96 LEU A N 1
ATOM 774 C CA . LEU A 1 96 ? -6.166 0.216 11.695 1.00 88.56 96 LEU A CA 1
ATOM 775 C C . LEU A 1 96 ? -5.086 0.439 10.627 1.00 88.56 96 LEU A C 1
ATOM 777 O O . LEU A 1 96 ? -4.058 1.026 10.949 1.00 88.56 96 LEU A O 1
ATOM 781 N N . ASN A 1 97 ? -5.306 0.031 9.372 1.00 88.56 97 ASN A N 1
ATOM 782 C CA . ASN A 1 97 ? -4.353 0.300 8.286 1.00 88.56 97 ASN A CA 1
ATOM 783 C C . ASN A 1 97 ? -4.215 1.786 7.982 1.00 88.56 97 ASN A C 1
ATOM 785 O O . ASN A 1 97 ? -3.118 2.256 7.688 1.00 88.56 97 ASN A O 1
ATOM 789 N N . ASP A 1 98 ? -5.312 2.526 8.054 1.00 86.50 98 ASP A N 1
ATOM 790 C CA . ASP A 1 98 ? -5.283 3.962 7.836 1.00 86.50 98 ASP A CA 1
ATOM 791 C C . ASP A 1 98 ? -4.470 4.661 8.939 1.00 86.50 98 ASP A C 1
ATOM 793 O O . ASP A 1 98 ? -3.586 5.466 8.650 1.00 86.50 98 ASP A O 1
ATOM 797 N N . LEU A 1 99 ? -4.685 4.284 10.206 1.00 89.56 99 LEU A N 1
ATOM 798 C CA . LEU A 1 99 ? -3.863 4.763 11.322 1.00 89.56 99 LEU A CA 1
ATOM 799 C C . LEU A 1 99 ? -2.400 4.335 11.187 1.00 89.56 99 LEU A C 1
ATOM 801 O O . LEU A 1 99 ? -1.509 5.130 11.480 1.00 89.56 99 LEU A O 1
ATOM 805 N N . LEU A 1 100 ? -2.139 3.113 10.718 1.00 91.19 100 LEU A N 1
ATOM 806 C CA . LEU A 1 100 ? -0.788 2.635 10.431 1.00 91.19 100 LEU A CA 1
ATOM 807 C C . LEU A 1 100 ? -0.110 3.500 9.364 1.00 91.19 100 LEU A C 1
ATOM 809 O O . LEU A 1 100 ? 1.059 3.836 9.525 1.00 91.19 100 LEU A O 1
ATOM 813 N N . ALA A 1 101 ? -0.831 3.900 8.312 1.00 91.19 101 ALA A N 1
ATOM 814 C CA . ALA A 1 101 ? -0.301 4.790 7.283 1.00 91.19 101 ALA A CA 1
ATOM 815 C C . ALA A 1 101 ? 0.100 6.143 7.880 1.00 91.19 101 ALA A C 1
ATOM 817 O O . ALA A 1 101 ? 1.217 6.598 7.646 1.00 91.19 101 ALA A O 1
ATOM 818 N N . VAL A 1 102 ? -0.753 6.746 8.716 1.00 90.12 102 VAL A N 1
ATOM 819 C CA . VAL A 1 102 ? -0.437 8.008 9.409 1.00 90.12 102 VAL A CA 1
ATOM 820 C C . VAL A 1 102 ? 0.770 7.846 10.339 1.00 90.12 102 VAL A C 1
ATOM 822 O O . VAL A 1 102 ? 1.682 8.673 10.312 1.00 90.12 102 VAL A O 1
ATOM 825 N N . ALA A 1 103 ? 0.799 6.775 11.134 1.00 90.56 103 ALA A N 1
ATOM 826 C CA . ALA A 1 103 ? 1.869 6.505 12.089 1.00 90.56 103 ALA A CA 1
ATOM 827 C C . ALA A 1 103 ? 3.217 6.235 11.406 1.00 90.56 103 ALA A C 1
ATOM 829 O O . ALA A 1 103 ? 4.258 6.665 11.899 1.00 90.56 103 ALA A O 1
ATOM 830 N N . MET A 1 104 ? 3.204 5.540 10.266 1.00 93.69 104 MET A N 1
ATOM 831 C CA . MET A 1 104 ? 4.405 5.179 9.517 1.00 93.69 104 MET A CA 1
ATOM 832 C C . MET A 1 104 ? 4.954 6.332 8.679 1.00 93.69 104 MET A C 1
ATOM 834 O O . MET A 1 104 ? 6.164 6.388 8.464 1.00 93.69 104 MET A O 1
ATOM 838 N N . ASN A 1 105 ? 4.101 7.259 8.239 1.00 91.31 105 ASN A N 1
ATOM 839 C CA . ASN A 1 105 ? 4.472 8.287 7.273 1.00 91.31 105 ASN A CA 1
ATOM 840 C C . ASN A 1 105 ? 5.680 9.129 7.721 1.00 91.31 105 ASN A C 1
ATOM 842 O O . ASN A 1 105 ? 6.655 9.252 6.984 1.00 91.31 105 ASN A O 1
ATOM 846 N N . GLU A 1 106 ? 5.660 9.683 8.939 1.00 91.38 106 GLU A N 1
ATOM 847 C CA . GLU A 1 106 ? 6.767 10.523 9.428 1.00 91.38 106 GLU A CA 1
ATOM 848 C C . GLU A 1 106 ? 8.077 9.736 9.618 1.00 91.38 106 GLU A C 1
ATOM 850 O O . GLU A 1 106 ? 9.082 10.155 9.034 1.00 91.38 106 GLU A O 1
ATOM 855 N N . PRO A 1 107 ? 8.103 8.580 10.317 1.00 92.69 107 PRO A N 1
ATOM 856 C CA . PRO A 1 107 ? 9.309 7.762 10.423 1.00 92.69 107 PRO A CA 1
ATOM 857 C C . PRO A 1 107 ? 9.862 7.335 9.066 1.00 92.69 107 PRO A C 1
ATOM 859 O O . PRO A 1 107 ? 11.075 7.345 8.870 1.00 92.69 107 PRO A O 1
ATOM 862 N N . LEU A 1 108 ? 8.986 6.998 8.119 1.00 93.56 108 LEU A N 1
ATOM 863 C CA . LEU A 1 108 ? 9.365 6.592 6.773 1.00 93.56 108 LEU A CA 1
ATOM 864 C C . LEU A 1 108 ? 10.031 7.739 6.002 1.00 93.56 108 LEU A C 1
ATOM 866 O O . LEU A 1 108 ? 11.105 7.555 5.428 1.00 93.56 108 LEU A O 1
ATOM 870 N N . PHE A 1 109 ? 9.454 8.943 6.041 1.00 92.19 109 PHE A N 1
ATOM 871 C CA . PHE A 1 109 ? 10.056 10.139 5.443 1.00 92.19 109 PHE A CA 1
ATOM 872 C C . PHE A 1 109 ? 11.375 10.535 6.117 1.00 92.19 109 PHE A C 1
ATOM 874 O O . PHE A 1 109 ? 12.351 10.885 5.444 1.00 92.19 109 PHE A O 1
ATOM 881 N N . ARG A 1 110 ? 11.437 10.484 7.446 1.00 93.25 110 ARG A N 1
ATOM 882 C CA . ARG A 1 110 ? 12.652 10.820 8.187 1.00 93.25 110 ARG A CA 1
ATOM 883 C C . ARG A 1 110 ? 13.771 9.831 7.868 1.00 93.25 110 ARG A C 1
ATOM 885 O O . ARG A 1 110 ? 14.837 10.241 7.422 1.00 93.25 110 ARG A O 1
ATOM 892 N N . ILE A 1 111 ? 13.516 8.538 8.025 1.00 93.19 111 ILE A N 1
ATOM 893 C CA . ILE A 1 111 ? 14.550 7.508 7.928 1.00 93.19 111 ILE A CA 1
ATOM 894 C C . ILE A 1 111 ? 14.916 7.252 6.464 1.00 93.19 111 ILE A C 1
ATOM 896 O O . ILE A 1 111 ? 16.064 7.454 6.077 1.00 93.19 111 ILE A O 1
ATOM 900 N N . LEU A 1 112 ? 13.961 6.863 5.614 1.00 92.62 112 LEU A N 1
ATOM 901 C CA . LEU A 1 112 ? 14.284 6.444 4.245 1.00 92.62 112 LEU A CA 1
ATOM 902 C C . LEU A 1 112 ? 14.727 7.625 3.375 1.00 92.62 112 LEU A C 1
ATOM 904 O O . LEU A 1 112 ? 15.736 7.539 2.674 1.00 92.62 112 LEU A O 1
ATOM 908 N N . ARG A 1 113 ? 14.005 8.750 3.430 1.00 89.19 113 ARG A N 1
ATOM 909 C CA . ARG A 1 113 ? 14.320 9.915 2.590 1.00 89.19 113 ARG A CA 1
ATOM 910 C C . ARG A 1 113 ? 15.390 10.820 3.190 1.00 89.19 113 ARG A C 1
ATOM 912 O O . ARG A 1 113 ? 16.225 11.301 2.432 1.00 89.19 113 ARG A O 1
ATOM 919 N N . SER A 1 114 ? 15.367 11.104 4.491 1.00 89.31 114 SER A N 1
ATOM 920 C CA . SER A 1 114 ? 16.262 12.131 5.057 1.00 89.31 114 SER A CA 1
ATOM 921 C C . SER A 1 114 ? 17.583 11.549 5.563 1.00 89.31 114 SER A C 1
ATOM 923 O O . SER A 1 114 ? 18.635 12.119 5.285 1.00 89.31 114 SER A O 1
ATOM 925 N N . GLU A 1 115 ? 17.547 10.410 6.259 1.00 91.31 115 GLU A N 1
ATOM 926 C CA . GLU A 1 115 ? 18.746 9.772 6.824 1.00 91.31 115 GLU A CA 1
ATOM 927 C C . GLU A 1 115 ? 19.481 8.904 5.798 1.00 91.31 115 GLU A C 1
ATOM 929 O O . GLU A 1 115 ? 20.656 9.145 5.526 1.00 91.31 115 GLU A O 1
ATOM 934 N N . TYR A 1 116 ? 18.793 7.942 5.174 1.00 87.69 116 TYR A N 1
ATOM 935 C CA . TYR A 1 116 ? 19.388 7.082 4.142 1.00 87.69 116 TYR A CA 1
ATOM 936 C C . TYR A 1 116 ? 19.501 7.757 2.771 1.00 87.69 116 TYR A C 1
ATOM 938 O O . TYR A 1 116 ? 20.204 7.250 1.899 1.00 87.69 116 TYR A O 1
ATOM 946 N N . GLN A 1 117 ? 18.822 8.893 2.569 1.00 86.88 117 GLN A N 1
ATOM 947 C CA . GLN A 1 117 ? 18.836 9.645 1.308 1.00 86.88 117 GLN A CA 1
ATOM 948 C C . GLN A 1 117 ? 18.417 8.800 0.095 1.00 86.88 117 GLN A C 1
ATOM 950 O O . GLN A 1 117 ? 18.890 9.026 -1.021 1.00 86.88 117 GLN A O 1
ATOM 955 N N . LEU A 1 118 ? 17.514 7.834 0.312 1.00 78.81 118 LEU A N 1
ATOM 956 C CA . LEU A 1 118 ? 17.157 6.835 -0.690 1.00 78.81 118 LEU A CA 1
ATOM 957 C C . LEU A 1 118 ? 16.467 7.410 -1.912 1.00 78.81 118 LEU A C 1
ATOM 959 O O . LEU A 1 118 ? 16.503 6.766 -2.947 1.00 78.81 118 LEU A O 1
ATOM 963 N N . GLY A 1 119 ? 15.811 8.563 -1.849 1.00 66.19 119 GLY A N 1
ATOM 964 C CA . GLY A 1 119 ? 14.936 8.918 -2.953 1.00 66.19 119 GLY A CA 1
ATOM 965 C C . GLY A 1 119 ? 14.342 10.303 -2.910 1.00 66.19 119 GLY A C 1
ATOM 966 O O . GLY A 1 119 ? 14.242 10.940 -1.862 1.00 66.19 119 GLY A O 1
ATOM 967 N N . TYR A 1 120 ? 13.918 10.755 -4.088 1.00 69.69 120 TYR A N 1
ATOM 968 C CA . TYR A 1 120 ? 13.137 11.978 -4.236 1.00 69.69 120 TYR A CA 1
ATOM 969 C C . TYR A 1 120 ? 11.724 11.802 -3.662 1.00 69.69 120 TYR A C 1
ATOM 971 O O . TYR A 1 120 ? 11.170 12.745 -3.089 1.00 69.69 120 TYR A O 1
ATOM 979 N N . SER A 1 121 ? 11.172 10.590 -3.774 1.00 85.56 121 SER A N 1
ATOM 980 C CA . SER A 1 121 ? 9.826 10.245 -3.327 1.00 85.56 121 SER A CA 1
ATOM 981 C C . SER A 1 121 ? 9.835 8.957 -2.505 1.00 85.56 121 SER A C 1
ATOM 983 O O . SER A 1 121 ? 10.428 7.953 -2.896 1.00 85.56 121 SER A O 1
ATOM 985 N N . VAL A 1 122 ? 9.178 9.005 -1.349 1.00 92.06 122 VAL A N 1
ATOM 986 C CA . VAL A 1 122 ? 8.887 7.852 -0.493 1.00 92.06 122 VAL A CA 1
ATOM 987 C C . VAL A 1 122 ? 7.436 7.982 -0.047 1.00 92.06 122 VAL A C 1
ATOM 989 O O . VAL A 1 122 ? 6.974 9.095 0.205 1.00 92.06 122 VAL A O 1
ATOM 992 N N . SER A 1 123 ? 6.696 6.879 0.003 1.00 92.06 123 SER A N 1
ATOM 993 C CA . SER A 1 123 ? 5.286 6.906 0.398 1.00 92.06 123 SER A CA 1
ATOM 994 C C . SER A 1 123 ? 4.835 5.583 1.002 1.00 92.06 123 SER A C 1
ATOM 996 O O . SER A 1 123 ? 5.369 4.522 0.674 1.00 92.06 123 SER A O 1
ATOM 998 N N . CYS A 1 124 ? 3.825 5.652 1.865 1.00 92.00 124 CYS A N 1
ATOM 999 C CA . CYS A 1 124 ? 3.099 4.491 2.358 1.00 92.00 124 CYS A CA 1
ATOM 1000 C C . CYS A 1 124 ? 1.594 4.756 2.362 1.00 92.00 124 CYS A C 1
ATOM 1002 O O . CYS A 1 124 ? 1.164 5.881 2.620 1.00 92.00 124 CYS A O 1
ATOM 1004 N N . GLN A 1 125 ? 0.793 3.728 2.092 1.00 90.25 125 GLN A N 1
ATOM 1005 C CA . GLN A 1 125 ? -0.660 3.863 2.045 1.00 90.25 125 GLN A CA 1
ATOM 1006 C C . GLN A 1 125 ? -1.398 2.554 2.335 1.00 90.25 125 GLN A C 1
ATOM 1008 O O . GLN A 1 125 ? -0.949 1.462 1.982 1.00 90.25 125 GLN A O 1
ATOM 1013 N N . SER A 1 126 ? -2.583 2.701 2.926 1.00 88.62 126 SER A N 1
ATOM 1014 C CA . SER A 1 126 ? -3.612 1.662 3.002 1.00 88.62 126 SER A CA 1
ATOM 1015 C C . SER A 1 126 ? -4.231 1.455 1.616 1.00 88.62 126 SER A C 1
ATOM 1017 O O . SER A 1 126 ? -4.560 2.418 0.922 1.00 88.62 126 SER A O 1
ATOM 1019 N N . VAL A 1 127 ? -4.375 0.198 1.189 1.00 86.69 127 VAL A N 1
ATOM 1020 C CA . VAL A 1 127 ? -4.979 -0.160 -0.102 1.00 86.69 127 VAL A CA 1
ATOM 1021 C C . VAL A 1 127 ? -6.086 -1.179 0.124 1.00 86.69 127 VAL A C 1
ATOM 1023 O O . VAL A 1 127 ? -5.874 -2.200 0.770 1.00 86.69 127 VAL A O 1
ATOM 1026 N N . ALA A 1 128 ? -7.259 -0.931 -0.454 1.00 82.50 128 ALA A N 1
ATOM 1027 C CA . ALA A 1 128 ? -8.357 -1.889 -0.493 1.00 82.50 128 ALA A CA 1
ATOM 1028 C C . ALA A 1 128 ? -8.838 -2.075 -1.937 1.00 82.50 128 ALA A C 1
ATOM 1030 O O . ALA A 1 128 ? -9.232 -1.108 -2.597 1.00 82.50 128 ALA A O 1
ATOM 1031 N N . THR A 1 129 ? -8.822 -3.320 -2.409 1.00 76.81 129 THR A N 1
ATOM 1032 C CA . THR A 1 129 ? -9.267 -3.711 -3.753 1.00 76.81 129 THR A CA 1
ATOM 1033 C C . THR A 1 129 ? -10.265 -4.849 -3.613 1.00 76.81 129 THR A C 1
ATOM 1035 O O . THR A 1 129 ? -9.924 -5.899 -3.076 1.00 76.81 129 THR A O 1
ATOM 1038 N N . ASP A 1 130 ? -11.512 -4.616 -4.030 1.00 75.38 130 ASP A N 1
ATOM 1039 C CA . ASP A 1 130 ? -12.605 -5.599 -3.983 1.00 75.38 130 ASP A CA 1
ATOM 1040 C C . ASP A 1 130 ? -12.768 -6.299 -2.614 1.00 75.38 130 ASP A C 1
ATOM 1042 O O . ASP A 1 130 ? -12.999 -7.502 -2.513 1.00 75.38 130 ASP A O 1
ATOM 1046 N N . GLY A 1 131 ? -12.607 -5.536 -1.527 1.00 73.44 131 GLY A N 1
ATOM 1047 C CA . GLY A 1 131 ? -12.720 -6.027 -0.146 1.00 73.44 131 GLY A CA 1
ATOM 1048 C C . GLY A 1 131 ? -11.458 -6.693 0.415 1.00 73.44 131 GLY A C 1
ATOM 1049 O O . GLY A 1 131 ? -11.403 -6.972 1.615 1.00 73.44 131 GLY A O 1
ATOM 1050 N N . VAL A 1 132 ? -10.428 -6.904 -0.407 1.00 83.75 132 VAL A N 1
ATOM 1051 C CA . VAL A 1 132 ? -9.112 -7.355 0.051 1.00 83.75 132 VAL A CA 1
ATOM 1052 C C . VAL A 1 132 ? -8.288 -6.148 0.479 1.00 83.75 132 VAL A C 1
ATOM 1054 O O . VAL A 1 132 ? -8.007 -5.248 -0.314 1.00 83.75 132 VAL A O 1
ATOM 1057 N N . LEU A 1 133 ? -7.909 -6.142 1.750 1.00 86.94 133 LEU A N 1
ATOM 1058 C CA . LEU A 1 133 ? -7.100 -5.117 2.379 1.00 86.94 133 LEU A CA 1
ATOM 1059 C C . LEU A 1 133 ? -5.611 -5.457 2.243 1.00 86.94 133 LEU A C 1
ATOM 1061 O O . LEU A 1 133 ? -5.188 -6.616 2.334 1.00 86.94 133 LEU A O 1
ATOM 1065 N N . GLY A 1 134 ? -4.809 -4.422 2.051 1.00 89.88 134 GLY A N 1
ATOM 1066 C CA . GLY A 1 134 ? -3.366 -4.492 2.095 1.00 89.88 134 GLY A CA 1
ATOM 1067 C C . GLY A 1 134 ? -2.743 -3.147 2.430 1.00 89.88 134 GLY A C 1
ATOM 1068 O O . GLY A 1 134 ? -3.425 -2.147 2.664 1.00 89.88 134 GLY A O 1
ATOM 1069 N N . PHE A 1 135 ? -1.421 -3.146 2.453 1.00 90.00 135 PHE A N 1
ATOM 1070 C CA . PHE A 1 135 ? -0.612 -1.975 2.742 1.00 90.00 135 PHE A CA 1
ATOM 1071 C C . PHE A 1 135 ? 0.510 -1.888 1.716 1.00 90.00 135 PHE A C 1
ATOM 1073 O O . PHE A 1 135 ? 1.061 -2.912 1.316 1.00 90.00 135 PHE A O 1
ATOM 1080 N N . LEU A 1 136 ? 0.825 -0.686 1.254 1.00 92.44 136 LEU A N 1
ATOM 1081 C CA . LEU A 1 136 ? 1.815 -0.470 0.209 1.00 92.44 136 LEU A CA 1
ATOM 1082 C C . LEU A 1 136 ? 2.857 0.523 0.691 1.00 92.44 136 LEU A C 1
ATOM 1084 O O . LEU A 1 136 ? 2.503 1.567 1.233 1.00 92.44 136 LEU A O 1
ATOM 1088 N N . ILE A 1 137 ? 4.124 0.207 0.448 1.00 92.06 137 ILE A N 1
ATOM 1089 C CA . ILE A 1 137 ? 5.245 1.125 0.620 1.00 92.06 137 ILE A CA 1
ATOM 1090 C C . ILE A 1 137 ? 5.973 1.238 -0.714 1.00 92.06 137 ILE A C 1
ATOM 1092 O O . ILE A 1 137 ? 6.283 0.221 -1.330 1.00 92.06 137 ILE A O 1
ATOM 1096 N N . ALA A 1 138 ? 6.238 2.463 -1.159 1.00 92.56 138 ALA A N 1
ATOM 1097 C CA . ALA A 1 138 ? 6.945 2.734 -2.402 1.00 92.56 138 ALA A CA 1
ATOM 1098 C C . ALA A 1 138 ? 8.104 3.708 -2.179 1.00 92.56 138 ALA A C 1
ATOM 1100 O O . ALA A 1 138 ? 7.954 4.725 -1.495 1.00 92.56 138 ALA A O 1
ATOM 1101 N N . VAL A 1 139 ? 9.244 3.399 -2.793 1.00 92.50 139 VAL A N 1
ATOM 1102 C CA . VAL A 1 139 ? 10.452 4.225 -2.797 1.00 92.50 139 VAL A CA 1
ATOM 1103 C C . VAL A 1 139 ? 10.912 4.419 -4.234 1.00 92.50 139 VAL A C 1
ATOM 1105 O O . VAL A 1 139 ? 11.147 3.451 -4.957 1.00 92.50 139 VAL A O 1
ATOM 1108 N N . GLU A 1 140 ? 11.082 5.677 -4.630 1.00 91.25 140 GLU A N 1
ATOM 1109 C CA . GLU A 1 140 ? 11.653 6.058 -5.920 1.00 91.25 140 GLU A CA 1
ATOM 1110 C C . GLU A 1 140 ? 13.037 6.670 -5.714 1.00 91.25 140 GLU A C 1
ATOM 1112 O O . GLU A 1 140 ? 13.191 7.716 -5.075 1.00 91.25 140 GLU A O 1
ATOM 1117 N N . SER A 1 141 ? 14.046 6.015 -6.280 1.00 90.44 141 SER A N 1
ATOM 1118 C CA . SER A 1 141 ? 15.462 6.339 -6.114 1.00 90.44 141 SER A CA 1
ATOM 1119 C C . SER A 1 141 ? 16.160 6.544 -7.449 1.00 90.44 141 SER A C 1
ATOM 1121 O O . SER A 1 141 ? 15.746 5.975 -8.453 1.00 90.44 141 SER A O 1
ATOM 1123 N N . GLN A 1 142 ? 17.273 7.275 -7.454 1.00 87.06 142 GLN A N 1
ATOM 1124 C CA . GLN A 1 142 ? 18.157 7.335 -8.618 1.00 87.06 142 GLN A CA 1
ATOM 1125 C C . GLN A 1 142 ? 18.932 6.015 -8.740 1.00 87.06 142 GLN A C 1
ATOM 1127 O O . GLN A 1 142 ? 19.652 5.616 -7.823 1.00 87.06 142 GLN A O 1
ATOM 1132 N N . ALA A 1 143 ? 18.780 5.343 -9.880 1.00 84.19 143 ALA A N 1
ATOM 1133 C CA . ALA A 1 143 ? 19.281 3.995 -10.134 1.00 84.19 143 ALA A CA 1
ATOM 1134 C C . ALA A 1 143 ? 20.819 3.900 -10.157 1.00 84.19 143 ALA A C 1
ATOM 1136 O O . ALA A 1 143 ? 21.370 2.810 -10.019 1.00 84.19 143 ALA A O 1
ATOM 1137 N N . ASP A 1 144 ? 21.521 5.023 -10.332 1.00 85.25 144 ASP A N 1
ATOM 1138 C CA . ASP A 1 144 ? 22.983 5.109 -10.266 1.00 85.25 144 ASP A CA 1
ATOM 1139 C C . ASP A 1 144 ? 23.521 5.192 -8.826 1.00 85.25 144 ASP A C 1
ATOM 1141 O O . ASP A 1 144 ? 24.683 4.856 -8.588 1.00 85.25 144 ASP A O 1
ATOM 1145 N N . LYS A 1 145 ? 22.690 5.610 -7.862 1.00 87.19 145 LYS A N 1
ATOM 1146 C CA . LYS A 1 145 ? 23.057 5.727 -6.442 1.00 87.19 145 LYS A CA 1
ATOM 1147 C C . LYS A 1 145 ? 22.763 4.467 -5.648 1.00 87.19 145 LYS A C 1
ATOM 1149 O O . LYS A 1 145 ? 23.578 4.070 -4.818 1.00 87.19 145 LYS A O 1
ATOM 1154 N N . PHE A 1 146 ? 21.603 3.864 -5.890 1.00 88.25 146 PHE A N 1
ATOM 1155 C CA . PHE A 1 146 ? 21.151 2.684 -5.168 1.00 88.25 146 PHE A CA 1
ATOM 1156 C C . PHE A 1 146 ? 20.608 1.646 -6.142 1.00 88.25 146 PHE A C 1
ATOM 1158 O O . PHE A 1 146 ? 19.787 1.942 -7.008 1.00 88.25 146 PHE A O 1
ATOM 1165 N N . SER A 1 147 ? 21.045 0.401 -5.971 1.00 89.56 147 SER A N 1
ATOM 1166 C CA . SER A 1 147 ? 20.416 -0.729 -6.648 1.00 89.56 147 SER A CA 1
ATOM 1167 C C . SER A 1 147 ? 19.067 -1.066 -6.005 1.00 89.56 147 SER A C 1
ATOM 1169 O O . SER A 1 147 ? 18.865 -0.855 -4.809 1.00 89.56 147 SER A O 1
ATOM 1171 N N . MET A 1 148 ? 18.160 -1.672 -6.779 1.00 89.12 148 MET A N 1
ATOM 1172 C CA . MET A 1 148 ? 16.854 -2.122 -6.273 1.00 89.12 148 MET A CA 1
ATOM 1173 C C . MET A 1 148 ? 16.978 -3.074 -5.074 1.00 89.12 148 MET A C 1
ATOM 1175 O O . MET A 1 148 ? 16.153 -3.022 -4.170 1.00 89.12 148 MET A O 1
ATOM 1179 N N . GLN A 1 149 ? 18.025 -3.906 -5.042 1.00 89.81 149 GLN A N 1
ATOM 1180 C CA . GLN A 1 149 ? 18.284 -4.812 -3.923 1.00 89.81 149 GLN A CA 1
ATOM 1181 C C . GLN A 1 149 ? 18.668 -4.050 -2.646 1.00 89.81 149 GLN A C 1
ATOM 1183 O O . GLN A 1 149 ? 18.154 -4.352 -1.577 1.00 89.81 149 GLN A O 1
ATOM 1188 N N . GLN A 1 150 ? 19.527 -3.033 -2.748 1.00 91.25 150 GLN A N 1
ATOM 1189 C CA . GLN A 1 150 ? 19.910 -2.223 -1.585 1.00 91.25 150 GLN A CA 1
ATOM 1190 C C . GLN A 1 150 ? 18.715 -1.460 -1.006 1.00 91.25 150 GLN A C 1
ATOM 1192 O O . GLN A 1 150 ? 18.593 -1.339 0.209 1.00 91.25 150 GLN A O 1
ATOM 1197 N N . ILE A 1 151 ? 17.833 -0.946 -1.868 1.00 92.06 151 ILE A N 1
ATOM 1198 C CA . ILE A 1 151 ? 16.610 -0.261 -1.433 1.00 92.06 151 ILE A CA 1
ATOM 1199 C C . ILE A 1 151 ? 15.713 -1.236 -0.663 1.00 92.06 151 ILE A C 1
ATOM 1201 O O . ILE A 1 151 ? 15.261 -0.904 0.429 1.00 92.06 151 ILE A O 1
ATOM 1205 N N . ASP A 1 152 ? 15.504 -2.437 -1.202 1.00 91.75 152 ASP A N 1
ATOM 1206 C CA . ASP A 1 152 ? 14.704 -3.490 -0.572 1.00 91.75 152 ASP A CA 1
ATOM 1207 C C . ASP A 1 152 ? 15.250 -3.888 0.815 1.00 91.75 152 ASP A C 1
ATOM 1209 O O . ASP A 1 152 ? 14.503 -3.881 1.792 1.00 91.75 152 ASP A O 1
ATOM 1213 N N . GLU A 1 153 ? 16.563 -4.105 0.942 1.00 92.38 153 GLU A N 1
ATOM 1214 C CA . GLU A 1 153 ? 17.229 -4.423 2.219 1.00 92.38 153 GLU A CA 1
ATOM 1215 C C . GLU A 1 153 ? 17.084 -3.295 3.265 1.00 92.38 153 GLU A C 1
ATOM 1217 O O . GLU A 1 153 ? 16.882 -3.545 4.460 1.00 92.38 153 GLU A O 1
ATOM 1222 N N . ILE A 1 154 ? 17.151 -2.028 2.836 1.00 93.62 154 ILE A N 1
ATOM 1223 C CA . ILE A 1 154 ? 16.950 -0.878 3.731 1.00 93.62 154 ILE A CA 1
ATOM 1224 C C . ILE A 1 154 ? 15.481 -0.771 4.157 1.00 93.62 154 ILE A C 1
ATOM 1226 O O . ILE A 1 154 ? 15.205 -0.495 5.327 1.00 93.62 154 ILE A O 1
ATOM 1230 N N . MET A 1 155 ? 14.535 -1.015 3.246 1.00 92.94 155 MET A N 1
ATOM 1231 C CA . MET A 1 155 ? 13.105 -1.042 3.566 1.00 92.94 155 MET A CA 1
ATOM 1232 C C . MET A 1 155 ? 12.780 -2.146 4.580 1.00 92.94 155 MET A C 1
ATOM 1234 O O . MET A 1 155 ? 12.074 -1.887 5.554 1.00 92.94 155 MET A O 1
ATOM 1238 N N . GLU A 1 156 ? 13.349 -3.342 4.422 1.00 92.00 156 GLU A N 1
ATOM 1239 C CA . GLU A 1 156 ? 13.218 -4.423 5.406 1.00 92.00 156 GLU A CA 1
ATOM 1240 C C . GLU A 1 156 ? 13.783 -4.035 6.771 1.00 92.00 156 GLU A C 1
ATOM 1242 O O . GLU A 1 156 ? 13.135 -4.239 7.800 1.00 92.00 156 GLU A O 1
ATOM 1247 N N . THR A 1 157 ? 14.969 -3.425 6.788 1.00 93.81 157 THR A N 1
ATOM 1248 C CA . THR A 1 157 ? 15.599 -2.948 8.024 1.00 93.81 157 THR A CA 1
ATOM 1249 C C . THR A 1 157 ? 14.726 -1.897 8.713 1.00 93.81 157 THR A C 1
ATOM 1251 O O . THR A 1 157 ? 14.563 -1.921 9.934 1.00 93.81 157 THR A O 1
ATOM 1254 N N . PHE A 1 158 ? 14.124 -0.978 7.955 1.00 94.12 158 PHE A N 1
ATOM 1255 C CA . PHE A 1 158 ? 13.166 -0.014 8.493 1.00 94.12 158 PHE A CA 1
ATOM 1256 C C . PHE A 1 158 ? 11.956 -0.718 9.119 1.00 94.12 158 PHE A C 1
ATOM 1258 O O . PHE A 1 158 ? 11.608 -0.417 10.259 1.00 94.12 158 PHE A O 1
ATOM 1265 N N . LEU A 1 159 ? 11.359 -1.690 8.425 1.00 92.88 159 LEU A N 1
ATOM 1266 C CA . LEU A 1 159 ? 10.187 -2.425 8.909 1.00 92.88 159 LEU A CA 1
ATOM 1267 C C . LEU A 1 159 ? 10.467 -3.215 10.190 1.00 92.88 159 LEU A C 1
ATOM 1269 O O . LEU A 1 159 ? 9.645 -3.202 11.104 1.00 92.88 159 LEU A O 1
ATOM 1273 N N . GLN A 1 160 ? 11.637 -3.850 10.295 1.00 91.44 160 GLN A N 1
ATOM 1274 C CA . GLN A 1 160 ? 12.058 -4.560 11.509 1.00 91.44 160 GLN A CA 1
ATOM 1275 C C . GLN A 1 160 ? 12.171 -3.623 12.720 1.00 91.44 160 GLN A C 1
ATOM 1277 O O . GLN A 1 160 ? 11.828 -4.007 13.836 1.00 91.44 160 GLN A O 1
ATOM 1282 N N . ASN A 1 161 ? 12.613 -2.383 12.498 1.00 92.38 161 ASN A N 1
ATOM 1283 C CA . ASN A 1 161 ? 12.755 -1.377 13.551 1.00 92.38 161 ASN A CA 1
ATOM 1284 C C . ASN A 1 161 ? 11.468 -0.581 13.808 1.00 92.38 161 ASN A C 1
ATOM 1286 O O . ASN A 1 161 ? 11.337 0.057 14.852 1.00 92.38 161 ASN A O 1
ATOM 1290 N N . PHE A 1 162 ? 10.506 -0.611 12.883 1.00 92.25 162 PHE A N 1
ATOM 1291 C CA . PHE A 1 162 ? 9.294 0.196 12.976 1.00 92.25 162 PHE A CA 1
ATOM 1292 C C . PHE A 1 162 ? 8.450 -0.142 14.210 1.00 92.25 162 PHE A C 1
ATOM 1294 O O . PHE A 1 162 ? 7.880 0.761 14.818 1.00 92.25 162 PHE A O 1
ATOM 1301 N N . LEU A 1 163 ? 8.419 -1.413 14.631 1.00 88.62 163 LEU A N 1
ATOM 1302 C CA . LEU A 1 163 ? 7.713 -1.813 15.851 1.00 88.62 163 LEU A CA 1
ATOM 1303 C C . LEU A 1 163 ? 8.254 -1.074 17.084 1.00 88.62 163 LEU A C 1
ATOM 1305 O O . LEU A 1 163 ? 7.474 -0.541 17.865 1.00 88.62 163 LEU A O 1
ATOM 1309 N N . VAL A 1 164 ? 9.580 -0.980 17.212 1.00 91.75 164 VAL A N 1
ATOM 1310 C CA . VAL A 1 164 ? 10.239 -0.277 18.324 1.00 91.75 164 VAL A CA 1
ATOM 1311 C C . VAL A 1 164 ? 9.913 1.217 18.280 1.00 91.75 164 VAL A C 1
ATOM 1313 O O . VAL A 1 164 ? 9.555 1.804 19.296 1.00 91.75 164 VAL A O 1
ATOM 1316 N N . ILE A 1 165 ? 9.944 1.825 17.088 1.00 90.81 165 ILE A N 1
ATOM 1317 C CA . ILE A 1 165 ? 9.559 3.235 16.894 1.00 90.81 165 ILE A CA 1
ATOM 1318 C C . ILE A 1 165 ? 8.113 3.475 17.353 1.00 90.81 165 ILE A C 1
ATOM 1320 O O . ILE A 1 165 ? 7.809 4.499 17.971 1.00 90.81 165 ILE A O 1
ATOM 1324 N N . LEU A 1 166 ? 7.210 2.536 17.060 1.00 88.50 166 LEU A N 1
ATOM 1325 C CA . LEU A 1 166 ? 5.809 2.639 17.450 1.00 88.50 166 LEU A CA 1
ATOM 1326 C C . LEU A 1 166 ? 5.621 2.472 18.966 1.00 88.50 166 LEU A C 1
ATOM 1328 O O . LEU A 1 166 ? 4.849 3.220 19.559 1.00 88.50 166 LEU A O 1
ATOM 1332 N N . GLU A 1 167 ? 6.351 1.556 19.607 1.00 89.94 167 GLU A N 1
ATOM 1333 C CA . GLU A 1 167 ? 6.336 1.367 21.067 1.00 89.94 167 GLU A CA 1
ATOM 1334 C C . GLU A 1 167 ? 6.874 2.588 21.829 1.00 89.94 167 GLU A C 1
ATOM 1336 O O . GLU A 1 167 ? 6.366 2.936 22.895 1.00 89.94 167 GLU A O 1
ATOM 1341 N N . GLU A 1 168 ? 7.865 3.279 21.265 1.00 90.44 168 GLU A N 1
ATOM 1342 C CA . GLU A 1 168 ? 8.426 4.517 21.818 1.00 90.44 168 GLU A CA 1
ATOM 1343 C C . GLU A 1 168 ? 7.565 5.758 21.519 1.00 90.44 168 GLU A C 1
ATOM 1345 O O . GLU A 1 168 ? 7.824 6.846 22.047 1.00 90.44 168 GLU A O 1
ATOM 1350 N N . THR A 1 169 ? 6.526 5.625 20.686 1.00 86.81 169 THR A N 1
ATOM 1351 C CA . THR A 1 169 ? 5.652 6.743 20.327 1.00 86.81 169 THR A CA 1
ATOM 1352 C C . THR A 1 169 ? 4.783 7.152 21.527 1.00 86.81 169 THR A C 1
ATOM 1354 O O . THR A 1 169 ? 3.989 6.352 22.025 1.00 86.81 169 THR A O 1
ATOM 1357 N N . PRO A 1 170 ? 4.856 8.416 21.993 1.00 88.75 170 PRO A N 1
ATOM 1358 C CA . PRO A 1 170 ? 4.059 8.872 23.127 1.00 88.75 170 PRO A CA 1
ATOM 1359 C C . PRO A 1 170 ? 2.553 8.799 22.858 1.00 88.75 170 PRO A C 1
ATOM 1361 O O . PRO A 1 170 ? 2.089 9.136 21.767 1.00 88.75 170 PRO A O 1
ATOM 1364 N N . SER A 1 171 ? 1.760 8.487 23.887 1.00 87.31 171 SER A N 1
ATOM 1365 C CA . SER A 1 171 ? 0.295 8.393 23.771 1.00 87.31 171 SER A CA 1
ATOM 1366 C C . SER A 1 171 ? -0.374 9.688 23.291 1.00 87.31 171 SER A C 1
ATOM 1368 O O . SER A 1 171 ? -1.432 9.632 22.671 1.00 87.31 171 SER A O 1
ATOM 1370 N N . SER A 1 172 ? 0.239 10.854 23.536 1.00 87.88 172 SER A N 1
ATOM 1371 C CA . SER A 1 172 ? -0.236 12.135 22.997 1.00 87.88 172 SER A CA 1
ATOM 1372 C C . SER A 1 172 ? -0.157 12.181 21.470 1.00 87.88 172 SER A C 1
ATOM 1374 O O . SER A 1 172 ? -1.141 12.533 20.830 1.00 87.88 172 SER A O 1
ATOM 1376 N N . LYS A 1 173 ? 0.963 11.738 20.880 1.00 87.75 173 LYS A N 1
ATOM 1377 C CA . LYS A 1 173 ? 1.108 11.646 19.420 1.00 87.75 173 LYS A CA 1
ATOM 1378 C C . LYS A 1 173 ? 0.115 10.658 18.820 1.00 87.75 173 LYS A C 1
ATOM 1380 O O . LYS A 1 173 ? -0.426 10.921 17.756 1.00 87.75 173 LYS A O 1
ATOM 1385 N N . PHE A 1 174 ? -0.150 9.544 19.502 1.00 86.06 174 PHE A N 1
ATOM 1386 C CA . PHE A 1 174 ? -1.167 8.596 19.048 1.00 86.06 174 PHE A CA 1
ATOM 1387 C C . PHE A 1 174 ? -2.563 9.237 18.992 1.00 86.06 174 PHE A C 1
ATOM 1389 O O . PHE A 1 174 ? -3.276 9.075 18.004 1.00 86.06 174 PHE A O 1
ATOM 1396 N N . ALA A 1 175 ? -2.944 10.014 20.012 1.00 87.12 175 ALA A N 1
ATOM 1397 C CA . ALA A 1 175 ? -4.207 10.753 19.996 1.00 87.12 175 ALA A CA 1
ATOM 1398 C C . ALA A 1 175 ? -4.271 11.758 18.830 1.00 87.12 175 ALA A C 1
ATOM 1400 O O . ALA A 1 175 ? -5.304 11.861 18.168 1.00 87.12 175 ALA A O 1
ATOM 1401 N N . ASP A 1 176 ? -3.163 12.439 18.526 1.00 88.69 176 ASP A N 1
ATOM 1402 C CA . ASP A 1 176 ? -3.071 13.334 17.368 1.00 88.69 176 ASP A CA 1
ATOM 1403 C C . ASP A 1 176 ? -3.247 12.577 16.041 1.00 88.69 176 ASP A C 1
ATOM 1405 O O . ASP A 1 176 ? -3.986 13.038 15.175 1.00 88.69 176 ASP A O 1
ATOM 1409 N N . MET A 1 177 ? -2.648 11.389 15.892 1.00 87.75 177 MET A N 1
ATOM 1410 C CA . MET A 1 177 ? -2.824 10.535 14.704 1.00 87.75 177 MET A CA 1
ATOM 1411 C C . MET A 1 177 ? -4.290 10.134 14.504 1.00 87.75 177 MET A C 1
ATOM 1413 O O . MET A 1 177 ? -4.801 10.196 13.385 1.00 87.75 177 MET A O 1
ATOM 1417 N N . VAL A 1 178 ? -4.989 9.773 15.586 1.00 88.00 178 VAL A N 1
ATOM 1418 C CA . VAL A 1 178 ? -6.427 9.460 15.545 1.00 88.00 178 VAL A CA 1
ATOM 1419 C C . VAL A 1 178 ? -7.241 10.677 15.115 1.00 88.00 178 VAL A C 1
ATOM 1421 O O . VAL A 1 178 ? -8.119 10.552 14.261 1.00 88.00 178 VAL A O 1
ATOM 1424 N N . ASN A 1 179 ? -6.930 11.856 15.654 1.00 85.69 179 ASN A N 1
ATOM 1425 C CA . ASN A 1 179 ? -7.605 13.097 15.278 1.00 85.69 179 ASN A CA 1
ATOM 1426 C C . ASN A 1 179 ? -7.369 13.458 13.805 1.00 85.69 179 ASN A C 1
ATOM 1428 O O . ASN A 1 179 ? -8.322 13.815 13.116 1.00 85.69 179 ASN A O 1
ATOM 1432 N N . ILE A 1 180 ? -6.136 13.320 13.306 1.00 81.50 180 ILE A N 1
ATOM 1433 C CA . ILE A 1 180 ? -5.799 13.530 11.890 1.00 81.50 180 ILE A CA 1
ATOM 1434 C C . ILE A 1 180 ? -6.628 12.592 11.012 1.00 81.50 180 ILE A C 1
ATOM 1436 O O . ILE A 1 180 ? -7.264 13.043 10.062 1.00 81.50 180 ILE A O 1
ATOM 1440 N N . GLN A 1 181 ? -6.691 11.303 11.353 1.00 80.50 181 GLN A N 1
ATOM 1441 C CA . GLN A 1 181 ? -7.448 10.339 10.557 1.00 80.50 181 GLN A CA 1
ATOM 1442 C C . GLN A 1 181 ? -8.958 10.608 10.590 1.00 80.50 181 GLN A C 1
ATOM 1444 O O . GLN A 1 181 ? -9.634 10.471 9.570 1.00 80.50 181 GLN A O 1
ATOM 1449 N N . ALA A 1 182 ? -9.492 11.019 11.742 1.00 79.38 182 ALA A N 1
ATOM 1450 C CA . ALA A 1 182 ? -10.888 11.424 11.867 1.00 79.38 182 ALA A CA 1
ATOM 1451 C C . ALA A 1 182 ? -11.196 12.662 11.012 1.00 79.38 182 ALA A C 1
ATOM 1453 O O . ALA A 1 182 ? -12.225 12.693 10.345 1.00 79.38 182 ALA A O 1
ATOM 1454 N N . GLN A 1 183 ? -10.294 13.649 10.977 1.00 78.62 183 GLN A N 1
ATOM 1455 C CA . GLN A 1 183 ? -10.437 14.838 10.135 1.00 78.62 183 GLN A CA 1
ATOM 1456 C C . GLN A 1 183 ? -10.362 14.508 8.646 1.00 78.62 183 GLN A C 1
ATOM 1458 O O . GLN A 1 183 ? -11.183 15.014 7.898 1.00 78.62 183 GLN A O 1
ATOM 1463 N N . ILE A 1 184 ? -9.446 13.634 8.216 1.00 74.62 184 ILE A N 1
ATOM 1464 C CA . ILE A 1 184 ? -9.363 13.195 6.812 1.00 74.62 184 ILE A CA 1
ATOM 1465 C C . ILE A 1 184 ? -10.667 12.511 6.380 1.00 74.62 184 ILE A C 1
ATOM 1467 O O . ILE A 1 184 ? -11.134 12.734 5.270 1.00 74.62 184 ILE A O 1
ATOM 1471 N N . ARG A 1 185 ? -11.277 11.702 7.257 1.00 70.69 185 ARG A N 1
ATOM 1472 C CA . ARG A 1 185 ? -12.572 11.059 6.977 1.00 70.69 185 ARG A CA 1
ATOM 1473 C C . ARG A 1 185 ? -13.752 12.028 6.996 1.00 70.69 185 ARG A C 1
ATOM 1475 O O . ARG A 1 185 ? -14.703 11.820 6.256 1.00 70.69 185 ARG A O 1
ATOM 1482 N N . ALA A 1 186 ? -13.715 13.025 7.876 1.00 66.50 186 ALA A N 1
ATOM 1483 C CA . ALA A 1 186 ? -14.787 14.002 8.052 1.00 66.50 186 ALA A CA 1
ATOM 1484 C C . ALA A 1 186 ? -14.657 15.224 7.130 1.00 66.50 186 ALA A C 1
ATOM 1486 O O . ALA A 1 186 ? -15.545 16.074 7.131 1.00 66.50 186 ALA A O 1
ATOM 1487 N N . ALA A 1 187 ? -13.547 15.352 6.402 1.00 63.72 187 ALA A N 1
ATOM 1488 C CA . ALA A 1 187 ? -13.338 16.435 5.462 1.00 63.72 187 ALA A CA 1
ATOM 1489 C C . ALA A 1 187 ? -14.297 16.267 4.281 1.00 63.72 187 ALA A C 1
ATOM 1491 O O . ALA A 1 187 ? -14.229 15.281 3.546 1.00 63.72 187 ALA A O 1
ATOM 1492 N N . ASP A 1 188 ? -15.177 17.251 4.110 1.00 62.59 188 ASP A N 1
ATOM 1493 C CA . ASP A 1 188 ? -15.863 17.458 2.842 1.00 62.59 188 ASP A CA 1
ATOM 1494 C C . ASP A 1 188 ? -14.830 17.806 1.761 1.00 62.59 188 ASP A C 1
ATOM 1496 O O . ASP A 1 188 ? -13.752 18.338 2.057 1.00 62.59 188 ASP A O 1
ATOM 1500 N N . ASP A 1 189 ? -15.163 17.521 0.502 1.00 67.12 189 ASP A N 1
ATOM 1501 C CA . ASP A 1 189 ? -14.313 17.891 -0.627 1.00 67.12 189 ASP A CA 1
ATOM 1502 C C . ASP A 1 189 ? -14.061 19.412 -0.594 1.00 67.12 189 ASP A C 1
ATOM 1504 O O . ASP A 1 189 ? -15.003 20.212 -0.558 1.00 67.12 189 ASP A O 1
ATOM 1508 N N . ALA A 1 190 ? -12.789 19.827 -0.562 1.00 64.44 190 ALA A N 1
ATOM 1509 C CA . ALA A 1 190 ? -12.436 21.238 -0.393 1.00 64.44 190 ALA A CA 1
ATOM 1510 C C . ALA A 1 190 ? -12.808 22.075 -1.629 1.00 64.44 190 ALA A C 1
ATOM 1512 O O . ALA A 1 190 ? -13.085 23.273 -1.518 1.00 64.44 190 ALA A O 1
ATOM 1513 N N . ASP A 1 191 ? -12.835 21.439 -2.802 1.00 71.62 191 ASP A N 1
ATOM 1514 C CA . ASP A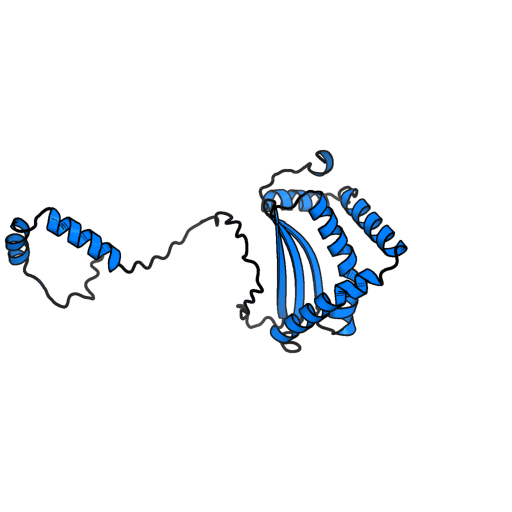 1 191 ? -13.294 22.007 -4.060 1.00 71.62 191 ASP A CA 1
ATOM 1515 C C . ASP A 1 191 ? -13.884 20.937 -5.007 1.00 71.62 191 ASP A C 1
ATOM 1517 O O . ASP A 1 191 ? -13.886 19.735 -4.734 1.00 71.62 191 ASP A O 1
ATOM 1521 N N . LEU A 1 192 ? -14.399 21.384 -6.160 1.00 74.38 192 LEU A N 1
ATOM 1522 C CA . LEU A 1 192 ? -14.975 20.504 -7.186 1.00 74.38 192 LEU A CA 1
ATOM 1523 C C . LEU A 1 192 ? -13.955 19.540 -7.810 1.00 74.38 192 LEU A C 1
ATOM 1525 O O . LEU A 1 192 ? -14.353 18.536 -8.405 1.00 74.38 192 LEU A O 1
ATOM 1529 N N . ASN A 1 193 ? -12.660 19.853 -7.755 1.00 68.38 193 ASN A N 1
ATOM 1530 C CA . ASN A 1 193 ? -11.616 18.992 -8.295 1.00 68.38 193 ASN A CA 1
ATOM 1531 C C . ASN A 1 193 ? -11.368 17.806 -7.355 1.00 68.38 193 ASN A C 1
ATOM 1533 O O . ASN A 1 193 ? -11.268 16.679 -7.839 1.00 68.38 193 ASN A O 1
ATOM 1537 N N . ASP A 1 194 ? -11.373 18.034 -6.043 1.00 70.69 194 ASP A N 1
ATOM 1538 C CA . ASP A 1 194 ? -11.334 16.973 -5.033 1.00 70.69 194 ASP A CA 1
ATOM 1539 C C . ASP A 1 194 ? -12.572 16.064 -5.131 1.00 70.69 194 ASP A C 1
ATOM 1541 O O . ASP A 1 194 ? -12.436 14.839 -5.217 1.00 70.69 194 ASP A O 1
ATOM 1545 N N . GLU A 1 195 ? -13.770 16.648 -5.270 1.00 74.12 195 GLU A N 1
ATOM 1546 C CA . GLU A 1 195 ? -15.020 15.897 -5.478 1.00 74.12 195 GLU A CA 1
ATOM 1547 C C . GLU A 1 195 ? -14.969 15.056 -6.766 1.00 74.12 195 GLU A C 1
ATOM 1549 O O . GLU A 1 195 ? -15.274 13.857 -6.776 1.00 74.12 195 GLU A O 1
ATOM 1554 N N . SER A 1 196 ? -14.513 15.662 -7.866 1.00 74.69 196 SER A N 1
ATOM 1555 C CA . SER A 1 196 ? -14.356 14.973 -9.150 1.00 74.69 196 SER A CA 1
ATOM 1556 C C . SER A 1 196 ? -13.328 13.848 -9.065 1.00 74.69 196 SER A C 1
ATOM 1558 O O . SER A 1 196 ? -13.553 12.773 -9.626 1.00 74.69 196 SER A O 1
ATOM 1560 N N . HIS A 1 197 ? -12.217 14.057 -8.352 1.00 69.69 197 HIS A N 1
ATOM 1561 C CA . HIS A 1 197 ? -11.206 13.031 -8.129 1.00 69.69 197 HIS A CA 1
ATOM 1562 C C . HIS A 1 197 ? -11.796 11.855 -7.346 1.00 69.69 197 HIS A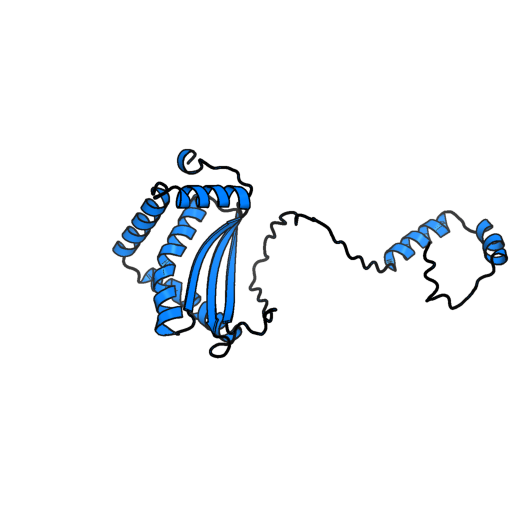 C 1
ATOM 1564 O O . HIS A 1 197 ? -11.641 10.704 -7.760 1.00 69.69 197 HIS A O 1
ATOM 1570 N N . ARG A 1 198 ? -12.542 12.130 -6.271 1.00 74.06 198 ARG A N 1
ATOM 1571 C CA . ARG A 1 198 ? -13.221 11.114 -5.459 1.00 74.06 198 ARG A CA 1
ATOM 1572 C C . ARG A 1 198 ? -14.211 10.290 -6.286 1.00 74.06 198 ARG A C 1
ATOM 1574 O O . ARG A 1 198 ? -14.171 9.060 -6.240 1.00 74.06 198 ARG A O 1
ATOM 1581 N N . PHE A 1 199 ? -15.046 10.930 -7.105 1.00 75.62 199 PHE A N 1
ATOM 1582 C CA . PHE A 1 199 ? -15.958 10.216 -8.007 1.00 75.62 199 PHE A CA 1
ATOM 1583 C C . PHE A 1 199 ? -15.218 9.411 -9.072 1.00 75.62 199 PHE A C 1
ATOM 1585 O O . PHE A 1 199 ? -15.598 8.279 -9.377 1.00 75.62 199 PHE A O 1
ATOM 1592 N N . TRP A 1 200 ? -14.135 9.957 -9.621 1.00 72.06 200 TRP A N 1
ATOM 1593 C CA . TRP A 1 200 ? -13.340 9.253 -10.615 1.00 72.06 200 TRP A CA 1
ATOM 1594 C C . TRP A 1 200 ? -12.708 7.981 -10.042 1.00 72.06 200 TRP A C 1
ATOM 1596 O O . TRP A 1 200 ? -12.698 6.954 -10.718 1.00 72.06 200 TRP A O 1
ATOM 1606 N N . GLN A 1 201 ? -12.275 7.996 -8.778 1.00 66.25 201 GLN A N 1
ATOM 1607 C CA . GLN A 1 201 ? -11.791 6.794 -8.092 1.00 66.25 201 GLN A CA 1
ATOM 1608 C C . GLN A 1 201 ? -12.880 5.716 -7.968 1.00 66.25 201 GLN A C 1
ATOM 1610 O O . GLN A 1 201 ? -12.596 4.540 -8.199 1.00 66.25 201 GLN A O 1
ATOM 1615 N N . GLU A 1 202 ? -14.131 6.086 -7.672 1.00 66.88 202 GLU A N 1
ATOM 1616 C CA . GLU A 1 202 ? -15.260 5.139 -7.634 1.00 66.88 202 GLU A CA 1
ATOM 1617 C C . GLU A 1 202 ? -15.577 4.542 -9.018 1.00 66.88 202 GLU A C 1
ATOM 1619 O O . GLU A 1 202 ? -15.950 3.370 -9.103 1.00 66.88 202 GLU A O 1
ATOM 1624 N N . ILE A 1 203 ? -15.386 5.311 -10.099 1.00 68.19 203 ILE A N 1
ATOM 1625 C CA . ILE A 1 203 ? -15.536 4.839 -11.489 1.00 68.19 203 ILE A CA 1
ATOM 1626 C C . ILE A 1 203 ? -14.399 3.889 -11.868 1.00 68.19 203 ILE A C 1
ATOM 1628 O O . ILE A 1 203 ? -14.660 2.800 -12.376 1.00 68.19 203 ILE A O 1
ATOM 1632 N N . VAL A 1 204 ? -13.144 4.279 -11.619 1.00 66.62 204 VAL A N 1
ATOM 1633 C CA . VAL A 1 204 ? -11.954 3.467 -11.934 1.00 66.62 204 VAL A CA 1
ATOM 1634 C C . VAL A 1 204 ? -12.009 2.127 -11.204 1.00 66.62 204 VAL A C 1
ATOM 1636 O O . VAL A 1 204 ? -11.706 1.092 -11.796 1.00 66.62 204 VAL A O 1
ATOM 1639 N N . LYS A 1 205 ? -12.458 2.135 -9.944 1.00 61.53 205 LYS A N 1
ATOM 1640 C CA . LYS A 1 205 ? -12.639 0.932 -9.121 1.00 61.53 205 LYS A CA 1
ATOM 1641 C C . LYS A 1 205 ? -13.949 0.186 -9.399 1.00 61.53 205 LYS A C 1
ATOM 1643 O O . LYS A 1 205 ? -14.152 -0.873 -8.828 1.00 61.53 205 LYS A O 1
ATOM 1648 N N . GLN A 1 206 ? -14.832 0.723 -10.245 1.00 65.06 206 GLN A N 1
ATOM 1649 C CA . GLN A 1 206 ? -16.162 0.171 -10.557 1.00 65.06 206 GLN A CA 1
ATOM 1650 C C . GLN A 1 206 ? -17.059 -0.079 -9.333 1.00 65.06 206 GLN A C 1
ATOM 1652 O O . GLN A 1 206 ? -17.984 -0.887 -9.381 1.00 65.06 206 GLN A O 1
ATOM 1657 N N . ASN A 1 207 ? -16.821 0.646 -8.245 1.00 66.00 207 ASN A N 1
ATOM 1658 C CA . ASN A 1 207 ? -17.660 0.579 -7.055 1.00 66.00 207 ASN A CA 1
ATOM 1659 C C . ASN A 1 207 ? -18.966 1.357 -7.266 1.00 66.00 207 ASN A C 1
ATOM 1661 O O . ASN A 1 207 ? -20.016 0.940 -6.787 1.00 66.00 207 ASN A O 1
ATOM 1665 N N . TYR A 1 208 ? -18.899 2.482 -7.990 1.00 70.38 208 TYR A N 1
ATOM 1666 C CA . TYR A 1 208 ? -20.027 3.387 -8.249 1.00 70.38 208 TYR A CA 1
ATOM 1667 C C . TYR A 1 208 ? -20.776 3.852 -6.979 1.00 70.38 208 TYR A C 1
ATOM 1669 O O . TYR A 1 208 ? -21.942 4.244 -7.058 1.00 70.38 208 TYR A O 1
ATOM 1677 N N . VAL A 1 209 ? -20.119 3.851 -5.810 1.00 74.00 209 VAL A N 1
ATOM 1678 C CA . VAL A 1 209 ? -20.697 4.323 -4.542 1.00 74.00 209 VAL A CA 1
ATOM 1679 C C . VAL A 1 209 ? -20.227 5.751 -4.280 1.00 74.00 209 VAL A C 1
ATOM 1681 O O . VAL A 1 209 ? -19.329 6.016 -3.482 1.00 74.00 209 VAL A O 1
ATOM 1684 N N . PHE A 1 210 ? -20.847 6.703 -4.972 1.00 75.38 210 PHE A N 1
ATOM 1685 C CA . PHE A 1 210 ? -20.429 8.110 -4.954 1.00 75.38 210 PHE A CA 1
ATOM 1686 C C . PHE A 1 210 ? -20.728 8.842 -3.637 1.00 75.38 210 PHE A C 1
ATOM 1688 O O . PHE A 1 210 ? -20.114 9.865 -3.341 1.00 75.38 210 PHE A O 1
ATOM 1695 N N . ASN A 1 211 ? -21.640 8.313 -2.821 1.00 71.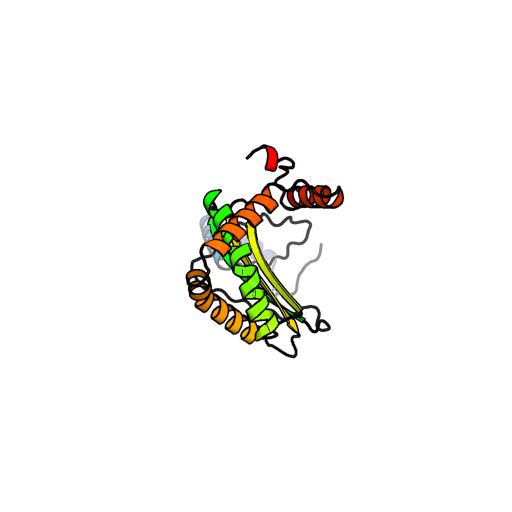38 211 ASN A N 1
ATOM 1696 C CA . ASN A 1 211 ? -22.095 8.906 -1.563 1.00 71.38 211 ASN A CA 1
ATOM 1697 C C . ASN A 1 211 ? -21.654 8.098 -0.328 1.00 71.38 211 ASN A C 1
ATOM 1699 O O . ASN A 1 211 ? -22.344 8.111 0.691 1.00 71.38 211 ASN A O 1
ATOM 1703 N N . ARG A 1 212 ? -20.516 7.394 -0.403 1.00 67.56 212 ARG A N 1
ATOM 1704 C CA . ARG A 1 212 ? -20.049 6.469 0.646 1.00 67.56 212 ARG A CA 1
ATOM 1705 C C . ARG A 1 212 ? -19.996 7.098 2.048 1.00 67.56 212 ARG A C 1
ATOM 1707 O O . ARG A 1 212 ? -20.443 6.463 2.992 1.00 67.56 212 ARG A O 1
ATOM 1714 N N . LEU A 1 213 ? -19.568 8.358 2.162 1.00 64.81 213 LEU A N 1
ATOM 1715 C CA . LEU A 1 213 ? -19.518 9.104 3.433 1.00 64.81 213 LEU A CA 1
ATOM 1716 C C . LEU A 1 213 ? -20.890 9.285 4.108 1.00 64.81 213 LEU A C 1
ATOM 1718 O O . LEU A 1 213 ? -20.961 9.442 5.316 1.00 64.81 213 LEU A O 1
ATOM 1722 N N . SER A 1 214 ? -21.981 9.259 3.336 1.00 61.41 214 SER A N 1
ATOM 1723 C CA . SER A 1 214 ? -23.355 9.359 3.855 1.00 61.41 214 SER A CA 1
ATOM 1724 C C . SER A 1 214 ? -24.005 8.003 4.157 1.00 61.41 214 SER A C 1
ATOM 1726 O O . SER A 1 214 ? -25.145 7.963 4.617 1.00 61.41 214 SER A O 1
ATOM 1728 N N . MET A 1 215 ? -23.324 6.900 3.823 1.00 53.31 215 MET A N 1
ATOM 1729 C CA . MET A 1 215 ? -23.816 5.528 3.984 1.00 53.31 215 MET A CA 1
ATOM 1730 C C . MET A 1 215 ? -23.144 4.767 5.140 1.00 53.31 215 MET A C 1
ATOM 1732 O O . MET A 1 215 ? -23.643 3.699 5.497 1.00 53.31 215 MET A O 1
ATOM 1736 N N . GLU A 1 216 ? -22.039 5.287 5.687 1.00 47.47 216 GLU A N 1
ATOM 1737 C CA . GLU A 1 216 ? -21.407 4.831 6.941 1.00 47.47 216 GLU A CA 1
ATOM 1738 C C . GLU A 1 216 ? -22.077 5.476 8.165 1.00 47.47 216 GLU A C 1
ATOM 1740 O O . GLU A 1 216 ? -22.238 4.756 9.178 1.00 47.47 216 GLU A O 1
#